Protein AF-A0A7Y4NAV4-F1 (afdb_monomer)

pLDDT: mean 77.55, std 18.53, range [25.64, 97.31]

Mean predicted aligned error: 11.21 Å

InterPro domains:
  IPR009291 Vacuolar protein sorting-associated protein 62 [PF06101] (106-187)

Secondary structure (DSSP, 8-state):
--S-EEEE-SSTT-SS-EEEEPP-GGG---GGGS-----HHHHHHT-------TT-----B-HHHHHTTEEEETTEEEESS--SSTT---SGGGG---TTTS----EEEEEEEEETTEEEEEEEEEEEEEEEEEPPEEEESSEEETTEEES-EEEE--EEEEEEEEEEEEETTEEEEEEEEETTEEEEEE------

Radius of gyration: 20.92 Å; Cα contacts (8 Å, |Δi|>4): 336; chains: 1; bounding box: 59×35×58 Å

Sequence (196 aa):
MPASTFVSRPSHGDTGGNRYWVLNKSATSNAELRGLPVDAQTVAAFAPRVWLHPDEAWFPSSTQFHLANVHEENGHLVTSQALGCDSCTDPQFLDGQRPNQTPVPVYAQVIPRTQGGLPTNVTDVLYWNFYPYNNGKRVCIGWYSPWGCVGGYSTFGNHVGDWEHLTVRFIDGRPALVYLSQHADGQGATNRPVTA

Nearest PDB structures (foldseek):
  4wwu-assembly1_C  TM=1.712E-01  e=4.479E+00  Saccharomyces cerevisiae S288C
  8qtz-assembly1_Y  TM=1.371E-01  e=2.874E+00  Rotavirus

Organism: NCBI:txid2316736

Foldseek 3Di:
DDAWWWFDDPDPPDPPGDIDHDPDLVPDPDPLSVADPCDPVNCVVPPDDDDDDPPQQWDFADPVLLVVQWDDDPNDTDGPDDQPDPQRNPPPCQSHDDCVVDPHDWDWDKAQDDDPNHTAQKIKIKTKTKIQKDWADWDQPQDADPVGHDRDIDGPDIDRMDIWIKIFMDGNRHGFKIWGDDPVRTDIIGTDGDDD

Solvent-accessible surface area (backbone atoms only — not comparable to full-atom values): 11807 Å² total; per-residue (Å²): 130,88,69,40,52,35,58,47,59,92,46,98,86,53,89,78,41,55,77,42,89,42,82,62,59,89,78,50,90,53,66,78,60,71,33,43,76,88,44,75,66,48,50,60,73,68,52,80,87,85,81,77,61,94,85,62,70,58,27,44,25,45,69,68,67,46,55,75,50,39,43,80,54,97,92,38,81,40,64,75,55,72,39,87,49,100,86,46,67,68,44,68,69,35,39,36,38,57,66,94,82,38,92,53,63,72,50,76,47,83,42,78,38,63,60,96,85,37,84,54,61,35,34,38,35,37,43,35,39,34,20,34,28,40,84,33,54,78,40,66,49,65,48,82,48,101,89,42,63,48,72,44,76,46,71,48,73,66,35,82,54,40,80,48,44,36,34,43,30,22,49,62,37,19,85,50,34,45,32,40,56,53,83,102,46,60,58,73,42,52,65,53,81,73,82,128

Structure (mmCIF, N/CA/C/O backbone):
data_AF-A0A7Y4NAV4-F1
#
_entry.id   AF-A0A7Y4NAV4-F1
#
loop_
_atom_site.group_PDB
_atom_site.id
_atom_site.type_symbol
_atom_site.label_atom_id
_atom_site.label_alt_id
_atom_site.label_comp_id
_atom_site.label_asym_id
_atom_site.label_entity_id
_atom_site.label_seq_id
_atom_site.pdbx_PDB_ins_code
_atom_site.Cartn_x
_atom_site.Cartn_y
_atom_site.Cartn_z
_atom_site.occupancy
_atom_site.B_iso_or_equiv
_atom_site.auth_seq_id
_atom_site.auth_comp_id
_atom_site.auth_asym_id
_atom_site.auth_atom_id
_atom_site.pdbx_PDB_model_num
ATOM 1 N N . MET A 1 1 ? -36.561 3.592 11.577 1.00 32.66 1 MET A N 1
ATOM 2 C CA . MET A 1 1 ? -35.808 3.059 10.414 1.00 32.66 1 MET A CA 1
ATOM 3 C C . MET A 1 1 ? -34.809 2.036 10.943 1.00 32.66 1 MET A C 1
ATOM 5 O O . MET A 1 1 ? -34.311 2.283 12.036 1.00 32.66 1 MET A O 1
ATOM 9 N N . PRO A 1 2 ? -34.550 0.894 10.278 1.00 32.75 2 PRO A N 1
ATOM 10 C CA . PRO A 1 2 ? -33.619 -0.088 10.823 1.00 32.75 2 PRO A CA 1
ATOM 11 C C . PRO A 1 2 ? -32.200 0.493 10.822 1.00 32.75 2 PRO A C 1
ATOM 13 O O . PRO A 1 2 ? -31.759 1.079 9.834 1.00 32.75 2 PRO A O 1
ATOM 16 N N . ALA A 1 3 ? -31.533 0.397 11.970 1.00 36.66 3 ALA A N 1
ATOM 17 C CA . ALA A 1 3 ? -30.177 0.877 12.178 1.00 36.66 3 ALA A CA 1
ATOM 18 C C . ALA A 1 3 ? -29.179 0.132 11.271 1.00 36.66 3 ALA A C 1
ATOM 20 O O . ALA A 1 3 ? -29.340 -1.061 11.029 1.00 36.66 3 ALA A O 1
ATOM 21 N N . SER A 1 4 ? -28.129 0.849 10.847 1.00 49.66 4 SER A N 1
ATOM 22 C CA . SER A 1 4 ? -26.919 0.331 10.182 1.00 49.66 4 SER A CA 1
ATOM 23 C C . SER A 1 4 ? -27.001 0.177 8.647 1.00 49.66 4 SE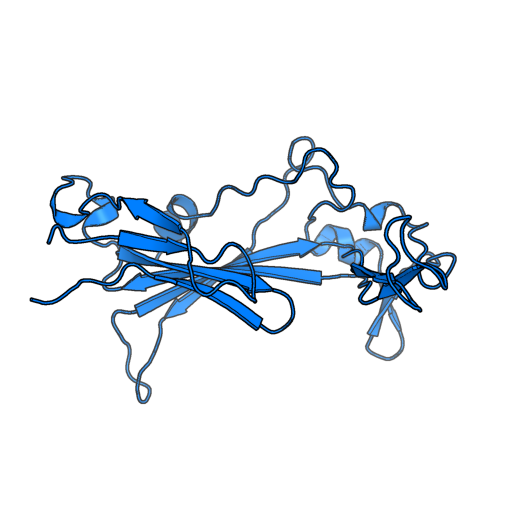R A C 1
ATOM 25 O O . SER A 1 4 ? -27.240 -0.895 8.096 1.00 49.66 4 SER A O 1
ATOM 27 N N . THR A 1 5 ? -26.708 1.272 7.936 1.00 41.97 5 THR A N 1
ATOM 28 C CA . THR A 1 5 ? -26.453 1.299 6.483 1.00 41.97 5 THR A CA 1
ATOM 29 C C . THR A 1 5 ? -25.072 1.904 6.225 1.00 41.97 5 THR A C 1
ATOM 31 O O . THR A 1 5 ? -24.767 2.971 6.759 1.00 41.97 5 THR A O 1
ATOM 34 N N . PHE A 1 6 ? -24.248 1.245 5.409 1.00 50.56 6 PHE A N 1
ATOM 35 C CA . PHE A 1 6 ? -23.006 1.813 4.873 1.00 50.56 6 PHE A CA 1
ATOM 36 C C . PHE A 1 6 ? -23.294 2.462 3.515 1.00 50.56 6 PHE A C 1
ATOM 38 O O . PHE A 1 6 ? -24.041 1.901 2.712 1.00 50.56 6 PHE A O 1
ATOM 45 N N . VAL A 1 7 ? -22.701 3.633 3.267 1.00 50.78 7 VAL A N 1
ATOM 46 C CA . VAL A 1 7 ? -22.750 4.331 1.976 1.00 50.78 7 VAL A CA 1
ATOM 47 C C . VAL A 1 7 ? -21.349 4.324 1.366 1.00 50.78 7 VAL A C 1
ATOM 49 O O . VAL A 1 7 ? -20.464 5.016 1.871 1.00 50.78 7 VAL A O 1
ATOM 52 N N . SER A 1 8 ? -21.141 3.554 0.293 1.00 48.25 8 SER A N 1
ATOM 53 C CA . SER A 1 8 ? -19.902 3.609 -0.498 1.00 48.25 8 SER A CA 1
ATOM 54 C C . SER A 1 8 ? -20.048 4.633 -1.607 1.00 48.25 8 SER A C 1
ATOM 56 O O . SER A 1 8 ? -21.046 4.586 -2.331 1.00 48.25 8 SER A O 1
ATOM 58 N N . ARG A 1 9 ? -19.041 5.475 -1.832 1.00 54.66 9 ARG A N 1
ATOM 59 C CA . ARG A 1 9 ? -18.981 6.281 -3.053 1.00 54.66 9 ARG A CA 1
ATOM 60 C C . ARG A 1 9 ? -18.200 5.515 -4.124 1.00 54.66 9 ARG A C 1
ATOM 62 O O . ARG A 1 9 ? -17.038 5.201 -3.886 1.00 54.66 9 ARG A O 1
ATOM 69 N N . PRO A 1 10 ? -18.811 5.190 -5.272 1.00 47.12 10 PRO A N 1
ATOM 70 C CA . PRO A 1 10 ? -18.130 4.490 -6.355 1.00 47.12 10 PRO A CA 1
ATOM 71 C C . PRO A 1 10 ? -17.087 5.368 -7.068 1.00 47.12 10 PRO A C 1
ATOM 73 O O . PRO A 1 10 ? -16.174 4.828 -7.681 1.00 47.12 10 PRO A O 1
ATOM 76 N N . SER A 1 11 ? -17.180 6.703 -6.987 1.00 51.50 11 SER A N 1
ATOM 77 C CA . SER A 1 11 ? -16.140 7.613 -7.488 1.00 51.50 11 SER A CA 1
ATOM 78 C C . SER A 1 11 ? -16.127 8.963 -6.758 1.00 51.50 11 SER A C 1
ATOM 80 O O . SER A 1 11 ? -17.078 9.316 -6.059 1.00 51.50 11 SER A O 1
ATOM 82 N N . HIS A 1 12 ? -15.050 9.733 -6.949 1.00 44.56 12 HIS A N 1
ATOM 83 C CA . HIS A 1 12 ? -14.822 11.046 -6.329 1.00 44.56 12 HIS A CA 1
ATOM 84 C C . HIS A 1 12 ? -15.901 12.101 -6.664 1.00 44.56 12 HIS A C 1
ATOM 86 O O . 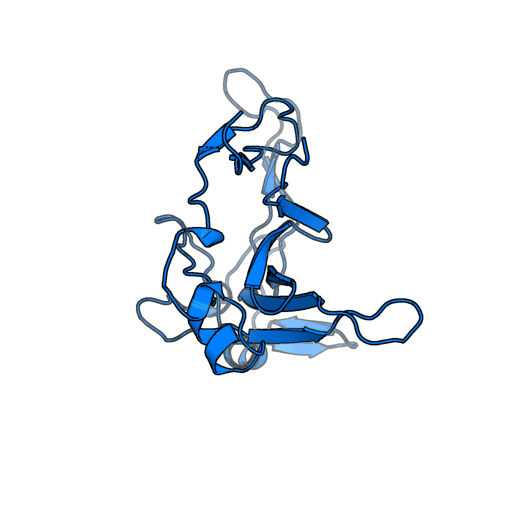HIS A 1 12 ? -16.111 13.020 -5.879 1.00 44.56 12 HIS A O 1
ATOM 92 N N . GLY A 1 13 ? -16.613 11.956 -7.790 1.00 45.72 13 GLY A N 1
ATOM 93 C CA . GLY A 1 13 ? -17.677 12.877 -8.216 1.00 45.72 13 GLY A CA 1
ATOM 94 C C . GLY A 1 13 ? -19.103 12.421 -7.890 1.00 45.72 13 GLY A C 1
ATOM 95 O O . GLY A 1 13 ? -20.045 13.165 -8.155 1.00 45.72 13 GLY A O 1
ATOM 96 N N . ASP A 1 14 ? -19.287 11.216 -7.341 1.00 52.22 14 ASP A N 1
ATOM 97 C CA . ASP A 1 14 ? -20.623 10.678 -7.083 1.00 52.22 14 ASP A CA 1
ATOM 98 C C . ASP A 1 14 ? -21.183 11.140 -5.725 1.00 52.22 14 ASP A C 1
ATOM 100 O O . ASP A 1 14 ? -20.630 10.861 -4.654 1.00 52.22 14 ASP A O 1
ATOM 104 N N . THR A 1 15 ? -22.323 11.832 -5.766 1.00 56.62 15 THR A N 1
ATOM 105 C CA . THR A 1 15 ? -23.085 12.263 -4.585 1.00 56.62 15 THR A CA 1
ATOM 106 C C . THR A 1 15 ? -24.145 11.243 -4.150 1.00 56.62 15 THR A C 1
ATOM 108 O O . THR A 1 15 ? -24.693 11.373 -3.053 1.00 56.62 15 THR A O 1
ATOM 111 N N . GLY A 1 16 ? -24.404 10.208 -4.957 1.00 52.22 16 GLY A N 1
ATOM 112 C CA . GLY A 1 16 ? -25.507 9.254 -4.824 1.00 52.22 16 GLY A CA 1
ATOM 113 C C . GLY A 1 16 ? -25.132 7.860 -4.312 1.00 52.22 16 GLY A C 1
ATOM 114 O O . GLY A 1 16 ? -25.880 6.923 -4.571 1.00 52.22 16 GLY A O 1
ATOM 115 N N . GLY A 1 17 ? -24.009 7.730 -3.593 1.00 57.06 17 GLY A N 1
ATOM 116 C CA . GLY A 1 17 ? -23.369 6.461 -3.215 1.00 57.06 17 GLY A CA 1
ATOM 117 C C . GLY A 1 17 ? -24.280 5.274 -2.845 1.00 57.06 17 GLY A C 1
ATOM 118 O O . GLY A 1 17 ? -25.343 5.415 -2.237 1.00 57.06 17 GLY A O 1
ATOM 119 N N . ASN A 1 18 ? -23.808 4.067 -3.163 1.00 54.00 18 ASN A N 1
ATOM 120 C CA . ASN A 1 18 ? -24.534 2.813 -2.965 1.00 54.00 18 ASN A CA 1
ATOM 121 C C . ASN A 1 18 ? -24.725 2.480 -1.481 1.00 54.00 18 ASN A C 1
ATOM 123 O O . ASN A 1 18 ? -23.787 2.562 -0.683 1.00 54.00 18 ASN A O 1
ATOM 127 N N . ARG A 1 19 ? -25.948 2.068 -1.127 1.00 53.44 19 ARG A N 1
ATOM 128 C CA . ARG A 1 19 ? -26.333 1.659 0.229 1.00 53.44 19 ARG A CA 1
ATOM 129 C C . ARG A 1 19 ? -26.238 0.150 0.378 1.00 53.44 19 ARG A C 1
ATOM 131 O O . ARG A 1 19 ? -26.879 -0.583 -0.369 1.00 53.44 19 ARG A O 1
ATOM 138 N N . TYR A 1 20 ? -25.516 -0.297 1.395 1.00 52.53 20 TYR A N 1
ATOM 139 C CA . TYR A 1 20 ? -25.424 -1.710 1.753 1.00 52.53 20 TYR A CA 1
ATOM 140 C C . TYR A 1 20 ? -25.999 -1.940 3.147 1.00 52.53 20 TYR A C 1
ATOM 142 O O . TYR A 1 20 ? -25.794 -1.138 4.065 1.00 52.53 20 TYR A O 1
ATOM 150 N N . TRP A 1 21 ? -26.722 -3.049 3.295 1.00 48.94 21 TRP A N 1
ATOM 151 C CA . TRP A 1 21 ? -27.263 -3.503 4.572 1.00 48.94 21 TRP A CA 1
ATOM 152 C C . TRP A 1 21 ? -26.123 -3.979 5.466 1.00 48.94 21 TRP A C 1
ATOM 154 O O . TRP A 1 21 ? -25.336 -4.838 5.071 1.00 48.94 21 TRP A O 1
ATOM 164 N N . VAL A 1 22 ? -26.029 -3.421 6.670 1.00 52.28 22 VAL A N 1
ATOM 165 C CA . VAL A 1 22 ? -25.006 -3.810 7.639 1.00 52.28 22 VAL A CA 1
ATOM 166 C C . VAL A 1 22 ? -25.661 -4.680 8.702 1.00 52.28 22 VAL A C 1
ATOM 168 O O . VAL A 1 22 ? -26.692 -4.322 9.266 1.00 52.28 22 VAL A O 1
ATOM 171 N N . LEU A 1 23 ? -25.053 -5.831 8.988 1.00 55.34 23 LEU A N 1
ATOM 172 C CA . LEU A 1 23 ? -25.489 -6.689 10.085 1.00 55.34 23 LEU A CA 1
ATOM 173 C C . LEU A 1 23 ? -25.348 -5.941 11.413 1.00 55.34 23 LEU A C 1
ATOM 175 O O . LEU A 1 23 ? -24.293 -5.373 11.713 1.00 55.34 23 LEU A O 1
ATOM 179 N N . ASN A 1 24 ? -26.404 -5.968 12.226 1.00 56.28 24 ASN A N 1
ATOM 180 C CA . ASN A 1 24 ? -26.354 -5.410 13.566 1.00 56.28 24 ASN A CA 1
ATOM 181 C C . ASN A 1 24 ? -25.367 -6.219 14.428 1.00 56.28 24 ASN A C 1
ATOM 183 O O . ASN A 1 24 ? -25.672 -7.321 14.882 1.00 56.28 24 ASN A O 1
ATOM 187 N N . LYS A 1 25 ? -24.187 -5.644 14.678 1.00 52.56 25 LYS A N 1
ATOM 188 C CA . LYS A 1 25 ? -23.103 -6.272 15.449 1.00 52.56 25 LYS A CA 1
ATOM 189 C C . LYS A 1 25 ? -23.475 -6.532 16.914 1.00 52.56 25 LYS A C 1
ATOM 191 O O . LYS A 1 25 ? -22.861 -7.383 17.543 1.00 52.56 25 LYS A O 1
ATOM 196 N N . SER A 1 26 ? -24.482 -5.846 17.468 1.00 53.53 26 SER A N 1
ATOM 197 C CA . SER A 1 26 ? -24.971 -6.139 18.825 1.00 53.53 26 SER A CA 1
ATOM 198 C C . SER A 1 26 ? -25.866 -7.381 18.895 1.00 53.53 26 SER A C 1
ATOM 200 O O . SER A 1 26 ? -26.099 -7.892 19.986 1.00 53.53 26 SER A O 1
ATOM 202 N N . ALA A 1 27 ? -26.332 -7.894 17.750 1.00 52.56 27 ALA A N 1
ATOM 203 C CA . ALA A 1 27 ? -27.141 -9.110 17.659 1.00 52.56 27 ALA A CA 1
ATOM 204 C C . ALA A 1 27 ? -26.303 -10.385 17.444 1.00 52.56 27 ALA A C 1
ATOM 206 O O . ALA A 1 27 ? -26.846 -11.488 17.436 1.00 52.56 27 ALA A O 1
ATOM 207 N N . THR A 1 28 ? -24.984 -10.265 17.269 1.00 55.47 28 THR A N 1
ATOM 208 C CA . THR A 1 28 ? -24.093 -11.413 17.072 1.00 55.47 28 THR A CA 1
ATOM 209 C C . THR A 1 28 ? -23.442 -11.819 18.391 1.00 55.47 28 THR A C 1
ATOM 211 O O . THR A 1 28 ? -22.804 -11.003 19.051 1.00 55.47 28 THR A O 1
ATOM 214 N N . SER A 1 29 ? -23.543 -13.096 18.764 1.00 57.44 29 SER A N 1
ATOM 215 C CA . SER A 1 29 ? -22.916 -13.648 19.974 1.00 57.44 29 SER A CA 1
ATOM 216 C C . SER A 1 29 ? -21.387 -13.768 19.886 1.00 57.44 29 SER A C 1
ATOM 218 O O . SER A 1 29 ? -20.766 -14.083 20.904 1.00 57.44 29 SER A O 1
ATOM 220 N N . ASN A 1 30 ? -20.785 -13.488 18.723 1.00 62.22 30 ASN A N 1
ATOM 221 C CA . ASN A 1 30 ? -19.349 -13.610 18.473 1.00 62.22 30 ASN A CA 1
ATOM 222 C C . ASN A 1 30 ? -18.534 -12.668 19.387 1.00 62.22 30 ASN A C 1
ATOM 224 O O . ASN A 1 30 ? -18.756 -11.456 19.412 1.00 62.22 30 ASN A O 1
ATOM 228 N N . ALA A 1 31 ? -17.587 -13.241 20.136 1.00 60.88 31 ALA A N 1
ATOM 229 C CA . ALA A 1 31 ? -16.692 -12.524 21.041 1.00 60.88 31 ALA A CA 1
ATOM 230 C C . ALA A 1 31 ? -15.831 -11.464 20.324 1.00 60.88 31 ALA A C 1
ATOM 232 O O . ALA A 1 31 ? -15.609 -10.394 20.884 1.00 60.88 31 ALA A O 1
ATOM 233 N N . GLU A 1 32 ? -15.452 -11.693 19.063 1.00 54.62 32 GLU A N 1
ATOM 234 C CA . GLU A 1 32 ? -14.668 -10.768 18.225 1.00 54.62 32 GLU A CA 1
ATOM 235 C C . GLU A 1 32 ? -15.401 -9.442 17.952 1.00 54.62 32 GLU A C 1
ATOM 237 O O . GLU A 1 32 ? -14.782 -8.419 17.668 1.00 54.62 32 GLU A O 1
ATOM 242 N N . LEU A 1 33 ? -16.735 -9.431 18.069 1.00 58.38 33 LEU A N 1
ATOM 243 C CA . LEU A 1 33 ? -17.577 -8.247 17.869 1.00 58.38 33 LEU A CA 1
ATOM 244 C C . LEU A 1 33 ? -17.965 -7.554 19.186 1.00 58.38 33 LEU A C 1
ATOM 246 O O . LEU A 1 33 ? -18.551 -6.468 19.156 1.00 58.38 33 LEU A O 1
ATOM 250 N N . ARG A 1 34 ? -17.605 -8.135 20.343 1.00 60.44 34 ARG A N 1
ATOM 251 C CA . ARG A 1 34 ? -17.824 -7.540 21.677 1.00 60.44 34 ARG A CA 1
ATOM 252 C C . ARG A 1 34 ? -16.735 -6.544 22.077 1.00 60.44 34 ARG A C 1
ATOM 254 O O . ARG A 1 34 ? -16.966 -5.773 23.009 1.00 60.44 34 ARG A O 1
ATOM 261 N N . GLY A 1 35 ? -15.652 -6.473 21.309 1.00 62.28 35 GLY A N 1
ATOM 262 C CA . GLY A 1 35 ? -14.505 -5.601 21.543 1.00 62.28 35 GLY A CA 1
ATOM 263 C C . GLY A 1 35 ? -13.358 -6.380 22.171 1.00 62.28 35 GLY A C 1
ATOM 264 O O . GLY A 1 35 ? -13.546 -7.015 23.206 1.00 62.28 35 GLY A O 1
ATOM 265 N N . LEU A 1 36 ? -12.195 -6.351 21.524 1.00 66.06 36 LEU A N 1
ATOM 266 C CA . LEU A 1 36 ? -10.960 -6.986 21.985 1.00 66.06 36 LEU A CA 1
ATOM 267 C C . LEU A 1 36 ? -9.855 -5.927 22.116 1.00 66.06 36 LEU A C 1
ATOM 269 O O . LEU A 1 36 ? -9.911 -4.905 21.425 1.00 66.06 36 LEU A O 1
ATOM 273 N N . PRO A 1 37 ? -8.837 -6.136 22.971 1.00 79.50 37 PRO A N 1
ATOM 274 C CA . PRO A 1 37 ? -7.600 -5.371 22.873 1.00 79.50 37 PRO A CA 1
ATOM 275 C C . PRO A 1 37 ? -7.068 -5.432 21.437 1.00 79.50 37 PRO A C 1
ATOM 277 O O . PRO A 1 37 ? -7.030 -6.503 20.840 1.00 79.50 37 PRO A O 1
ATOM 280 N N . VAL A 1 38 ? -6.662 -4.296 20.870 1.00 82.00 38 VAL A N 1
ATOM 281 C CA . VAL A 1 38 ? -6.084 -4.263 19.518 1.00 82.00 38 VAL A CA 1
ATOM 282 C C . VAL A 1 38 ? -4.619 -4.693 19.601 1.00 82.00 38 VAL A C 1
ATOM 284 O O . VAL A 1 38 ? -3.702 -3.876 19.627 1.00 82.00 38 VAL A O 1
ATOM 287 N N . ASP A 1 39 ? -4.428 -6.000 19.724 1.00 84.19 39 ASP A N 1
ATOM 288 C CA . ASP A 1 39 ? -3.146 -6.692 19.798 1.00 84.19 39 ASP A CA 1
ATOM 289 C C . ASP A 1 39 ? -2.797 -7.383 18.468 1.00 84.19 39 ASP A C 1
ATOM 291 O O . ASP A 1 39 ? -3.537 -7.301 17.486 1.00 84.19 39 ASP A O 1
ATOM 295 N N . ALA A 1 40 ? -1.657 -8.077 18.413 1.00 83.44 40 ALA A N 1
ATOM 296 C CA . ALA A 1 40 ? -1.197 -8.743 17.194 1.00 83.44 40 ALA A CA 1
ATOM 297 C C . ALA A 1 40 ? -2.200 -9.781 16.653 1.00 83.44 40 ALA A C 1
ATOM 299 O O . ALA A 1 40 ? -2.325 -9.936 15.438 1.00 83.44 40 ALA A O 1
ATOM 300 N N . GLN A 1 41 ? -2.938 -10.467 17.533 1.00 84.75 41 GLN A N 1
ATOM 301 C CA . GLN A 1 41 ? -3.942 -11.445 17.122 1.00 84.75 41 GLN A CA 1
ATOM 302 C C . GLN A 1 41 ? -5.148 -10.755 16.480 1.00 84.75 41 GLN A C 1
ATOM 304 O O . GLN A 1 41 ? -5.600 -11.173 15.415 1.00 84.75 41 GLN A O 1
ATOM 309 N N . THR A 1 42 ? -5.629 -9.668 17.083 1.00 84.19 42 THR A N 1
ATOM 310 C CA . THR A 1 42 ? -6.721 -8.854 16.537 1.00 84.19 42 THR A CA 1
ATOM 311 C C . THR A 1 42 ? -6.319 -8.209 15.210 1.00 84.19 42 THR A C 1
ATOM 313 O O . THR A 1 42 ? -7.081 -8.248 14.247 1.00 84.19 42 THR A O 1
ATOM 316 N N . VAL A 1 43 ? -5.096 -7.681 15.116 1.00 87.12 43 VAL A N 1
ATOM 317 C CA . VAL A 1 43 ? -4.529 -7.141 13.870 1.00 87.12 43 VAL A CA 1
ATOM 318 C C . VAL A 1 43 ? -4.491 -8.208 12.772 1.00 87.12 43 VAL A C 1
ATOM 320 O O . VAL A 1 43 ? -4.922 -7.955 11.655 1.00 87.12 43 VAL A O 1
ATOM 323 N N . ALA A 1 44 ? -4.045 -9.429 13.068 1.00 85.69 44 ALA A N 1
ATOM 324 C CA . ALA A 1 44 ? -4.042 -10.504 12.075 1.00 85.69 44 ALA A CA 1
ATOM 325 C C . ALA A 1 44 ? -5.465 -10.936 11.668 1.00 85.69 44 ALA A C 1
ATOM 327 O O . ALA A 1 44 ? -5.726 -11.166 10.489 1.00 85.69 44 ALA A O 1
ATOM 328 N N . ALA A 1 45 ? -6.399 -11.016 12.622 1.00 85.69 45 ALA A N 1
ATOM 329 C CA . ALA A 1 45 ? -7.782 -11.431 12.371 1.00 85.69 45 ALA A CA 1
ATOM 330 C C . ALA A 1 45 ? -8.565 -10.428 11.508 1.00 85.69 45 ALA A C 1
ATOM 332 O O . ALA A 1 45 ? -9.404 -10.823 10.698 1.00 85.69 45 ALA A O 1
ATOM 333 N N . PHE A 1 46 ? -8.276 -9.134 11.665 1.00 84.81 46 PHE A N 1
ATOM 334 C CA . PHE A 1 46 ? -8.887 -8.054 10.889 1.00 84.81 46 PHE A CA 1
ATOM 335 C C . PHE A 1 46 ? -8.005 -7.557 9.740 1.00 84.81 46 PHE A C 1
ATOM 337 O O . PHE A 1 46 ? -8.323 -6.530 9.132 1.00 84.81 46 PHE A O 1
ATOM 344 N N . ALA A 1 47 ? -6.930 -8.283 9.418 1.00 85.62 47 ALA A N 1
ATOM 345 C CA . ALA A 1 47 ? -6.128 -7.992 8.248 1.00 85.62 47 ALA A CA 1
ATOM 346 C C . ALA A 1 47 ? -6.989 -8.148 6.977 1.00 85.62 47 ALA A C 1
ATOM 348 O O . ALA A 1 47 ? -7.737 -9.122 6.826 1.00 85.62 47 ALA A O 1
ATOM 349 N N . PRO A 1 48 ? -6.916 -7.185 6.050 1.00 81.44 48 PRO A N 1
ATOM 350 C CA . PRO A 1 48 ? -7.699 -7.198 4.825 1.00 81.44 48 PRO A CA 1
ATOM 351 C C . PRO A 1 48 ? -7.270 -8.356 3.919 1.00 81.44 48 PRO A C 1
ATOM 353 O O . PRO A 1 48 ? -6.087 -8.660 3.777 1.00 81.44 48 PRO A O 1
ATOM 356 N N . ARG A 1 49 ? -8.236 -8.952 3.217 1.00 82.56 49 ARG A N 1
ATOM 357 C CA . ARG A 1 49 ? -7.935 -9.783 2.045 1.00 82.56 49 ARG A CA 1
ATOM 358 C C . ARG A 1 49 ? -7.853 -8.881 0.822 1.00 82.56 49 ARG A C 1
ATOM 360 O O . ARG A 1 49 ? -8.867 -8.315 0.418 1.00 82.56 49 ARG A O 1
ATOM 367 N N . VAL A 1 50 ? -6.662 -8.758 0.249 1.00 81.50 50 VAL A N 1
ATOM 368 C CA . VAL A 1 50 ? -6.422 -7.957 -0.955 1.00 81.50 50 VAL A CA 1
ATOM 369 C C . VAL A 1 50 ? -6.514 -8.858 -2.181 1.00 81.50 50 VAL A C 1
ATOM 371 O O . VAL A 1 50 ? -5.829 -9.875 -2.265 1.00 81.50 50 VAL A O 1
ATOM 374 N N . TRP A 1 51 ? -7.375 -8.481 -3.122 1.00 82.88 51 TRP A N 1
ATOM 375 C CA . TRP A 1 51 ? -7.502 -9.129 -4.422 1.00 82.88 51 TRP A CA 1
ATOM 376 C C . TRP A 1 51 ? -7.007 -8.155 -5.477 1.00 82.88 51 TRP A C 1
ATOM 378 O O . TRP A 1 51 ? -7.526 -7.044 -5.579 1.00 82.88 51 TRP A O 1
ATOM 388 N N . LEU A 1 52 ? -6.000 -8.572 -6.234 1.00 82.31 52 LEU A N 1
ATOM 389 C CA . LEU A 1 52 ? -5.489 -7.794 -7.353 1.00 82.31 52 LEU A CA 1
ATOM 390 C C . LEU A 1 52 ? -6.326 -8.087 -8.596 1.00 82.31 52 LEU A C 1
ATOM 392 O O . LEU A 1 52 ? -6.884 -9.180 -8.741 1.00 82.31 52 LEU A O 1
ATOM 396 N N . HIS A 1 53 ? -6.427 -7.097 -9.478 1.00 81.12 53 HIS A N 1
ATOM 397 C CA . HIS A 1 53 ? -7.113 -7.274 -10.749 1.00 81.12 53 HIS A CA 1
ATOM 398 C C . HIS A 1 53 ? -6.430 -8.400 -11.555 1.00 81.12 53 HIS A C 1
ATOM 400 O O . HIS A 1 53 ? -5.206 -8.515 -11.496 1.00 81.12 53 HIS A O 1
ATOM 406 N N . PRO A 1 54 ? -7.165 -9.239 -12.311 1.00 81.56 54 PRO A N 1
ATOM 407 C CA . PRO A 1 54 ? -6.554 -10.306 -13.115 1.00 81.56 54 PRO A CA 1
ATOM 408 C C . PRO A 1 54 ? -5.496 -9.806 -14.107 1.00 81.56 54 PRO A C 1
ATOM 410 O O . PRO A 1 54 ? -4.523 -10.509 -14.368 1.00 81.56 54 PRO A O 1
ATOM 413 N N . ASP A 1 55 ? -5.681 -8.580 -14.600 1.00 83.06 55 ASP A N 1
ATOM 414 C CA . ASP A 1 55 ? -4.761 -7.901 -15.519 1.00 83.06 55 ASP A CA 1
ATOM 415 C C . ASP A 1 55 ? -3.736 -7.002 -14.798 1.00 83.06 55 ASP A C 1
ATOM 417 O O . ASP A 1 55 ? -3.092 -6.177 -15.441 1.00 83.06 55 ASP A O 1
ATOM 421 N N . GLU A 1 56 ? -3.606 -7.111 -13.469 1.00 85.44 56 GLU A N 1
ATOM 422 C CA . GLU A 1 56 ? -2.567 -6.392 -12.726 1.00 85.44 56 GLU A CA 1
ATOM 423 C C . GLU A 1 56 ? -1.181 -6.846 -13.197 1.00 85.44 56 GLU A C 1
ATOM 425 O O . GLU A 1 56 ? -0.884 -8.044 -13.260 1.00 85.44 56 GLU A O 1
ATOM 430 N N . ALA A 1 57 ? -0.344 -5.868 -13.528 1.00 88.19 57 ALA A N 1
ATOM 431 C CA . ALA A 1 57 ? 1.025 -6.087 -13.974 1.00 88.19 57 ALA A CA 1
ATOM 432 C C . ALA A 1 57 ? 2.039 -5.772 -12.865 1.00 88.19 57 ALA A C 1
ATOM 434 O O . ALA A 1 57 ? 3.128 -6.338 -12.874 1.00 88.19 57 ALA A O 1
ATOM 435 N N . TRP A 1 58 ? 1.663 -4.921 -11.905 1.00 90.94 58 TRP A N 1
ATOM 436 C CA . TRP A 1 58 ? 2.529 -4.385 -10.861 1.00 90.94 58 TRP A CA 1
ATOM 437 C C . TRP A 1 58 ? 2.106 -4.938 -9.503 1.00 90.94 58 TRP A C 1
ATOM 439 O O . TRP A 1 58 ? 1.137 -4.503 -8.879 1.00 90.94 58 TRP A O 1
ATOM 449 N N . PHE A 1 59 ? 2.823 -5.961 -9.054 1.00 93.75 59 PHE A N 1
ATOM 450 C CA . PHE A 1 59 ? 2.519 -6.675 -7.822 1.00 93.75 59 PHE A CA 1
ATOM 451 C C . PHE A 1 59 ? 3.221 -6.035 -6.614 1.00 93.75 59 PHE A C 1
ATOM 453 O O . PHE A 1 59 ? 4.253 -5.376 -6.760 1.00 93.75 59 PHE A O 1
ATOM 460 N N . PRO A 1 60 ? 2.715 -6.249 -5.388 1.00 94.50 60 PRO A N 1
ATOM 461 C CA . PRO A 1 60 ? 3.432 -5.829 -4.194 1.00 94.50 60 PRO A CA 1
ATOM 462 C C . PRO A 1 60 ? 4.696 -6.678 -3.976 1.00 94.50 60 PRO A C 1
ATOM 464 O O . PRO A 1 60 ? 4.852 -7.769 -4.531 1.00 94.50 60 PRO A O 1
ATOM 467 N N . SER A 1 61 ? 5.599 -6.206 -3.121 1.00 95.75 61 SER A N 1
ATOM 468 C CA . SER A 1 61 ? 6.764 -6.963 -2.653 1.00 95.75 61 SER A CA 1
ATOM 469 C C . SER A 1 61 ? 7.108 -6.622 -1.204 1.00 95.75 61 SER A C 1
ATOM 471 O O . SER A 1 61 ? 6.522 -5.733 -0.588 1.00 95.75 61 SER A O 1
ATOM 473 N N . SER A 1 62 ? 8.114 -7.302 -0.650 1.00 95.31 62 SER A N 1
ATOM 474 C CA . SER A 1 62 ? 8.776 -6.798 0.557 1.00 95.31 62 SER A CA 1
ATOM 475 C C . SER A 1 62 ? 9.663 -5.590 0.237 1.00 95.31 62 SER A C 1
ATOM 477 O O . SER A 1 62 ? 10.168 -5.453 -0.882 1.00 95.31 62 SER A O 1
ATOM 479 N N . THR A 1 63 ? 9.911 -4.741 1.233 1.00 94.62 63 THR A N 1
ATOM 480 C CA . THR A 1 63 ? 10.907 -3.666 1.122 1.00 94.62 63 THR A CA 1
ATOM 481 C C . THR A 1 63 ? 12.312 -4.224 0.944 1.00 94.62 63 THR A C 1
ATOM 483 O O . THR A 1 63 ? 13.101 -3.657 0.203 1.00 94.62 63 THR A O 1
ATOM 486 N N . GLN A 1 64 ? 12.626 -5.363 1.563 1.00 95.31 64 GLN A N 1
ATOM 487 C CA . GLN A 1 64 ? 13.924 -6.024 1.432 1.00 95.31 64 GLN A CA 1
ATOM 488 C C . GLN A 1 64 ? 14.201 -6.453 -0.013 1.00 95.31 64 GLN A C 1
ATOM 490 O O . GLN A 1 64 ? 15.311 -6.266 -0.503 1.00 95.31 64 GLN A O 1
ATOM 495 N N . PHE A 1 65 ? 13.189 -6.986 -0.705 1.00 96.12 65 PHE A N 1
ATOM 496 C CA . PHE A 1 65 ? 13.285 -7.329 -2.125 1.00 96.12 65 PHE A CA 1
ATOM 497 C C . PHE A 1 65 ? 13.602 -6.097 -2.983 1.00 96.12 65 PHE A C 1
ATOM 499 O O . PHE A 1 65 ? 14.489 -6.143 -3.832 1.00 96.12 65 PHE A O 1
ATOM 506 N N . HIS A 1 66 ? 12.923 -4.978 -2.731 1.00 95.38 66 HIS A N 1
ATOM 507 C CA . HIS A 1 66 ? 13.155 -3.734 -3.460 1.00 95.38 66 HIS A CA 1
ATOM 508 C C . HIS A 1 66 ? 14.528 -3.121 -3.159 1.00 95.38 66 HIS A C 1
ATOM 510 O O . HIS A 1 66 ? 15.263 -2.776 -4.079 1.00 95.38 66 HIS A O 1
ATOM 516 N N . LEU A 1 67 ? 14.906 -3.051 -1.879 1.00 95.94 67 LEU A N 1
ATOM 517 C CA . LEU A 1 67 ? 16.168 -2.461 -1.425 1.00 95.94 67 LEU A CA 1
ATOM 518 C C . LEU A 1 67 ? 17.405 -3.195 -1.954 1.00 95.94 67 LEU A C 1
ATOM 520 O O . LEU A 1 67 ? 18.461 -2.589 -2.067 1.00 95.94 67 LEU A O 1
ATOM 524 N N . ALA A 1 68 ? 17.282 -4.469 -2.334 1.00 97.31 68 ALA A N 1
ATOM 525 C CA . ALA A 1 68 ? 18.358 -5.203 -2.998 1.00 97.31 68 ALA A CA 1
ATOM 526 C C . ALA A 1 68 ? 18.656 -4.714 -4.435 1.00 97.31 68 ALA A C 1
ATOM 528 O O . ALA A 1 68 ? 19.693 -5.070 -4.990 1.00 97.31 68 ALA A O 1
ATOM 529 N N . ASN A 1 69 ? 17.762 -3.924 -5.041 1.00 97.06 69 ASN A N 1
ATOM 530 C CA . ASN A 1 69 ? 17.838 -3.474 -6.437 1.00 97.06 69 ASN A CA 1
ATOM 531 C C . ASN A 1 69 ? 18.014 -1.954 -6.587 1.00 97.06 69 ASN A C 1
ATOM 533 O O . ASN A 1 69 ? 18.038 -1.438 -7.708 1.00 97.06 69 ASN A O 1
ATOM 537 N N . VAL A 1 70 ? 18.144 -1.240 -5.470 1.00 95.25 70 VAL A N 1
ATOM 538 C CA . VAL A 1 70 ? 18.410 0.199 -5.432 1.00 95.25 70 VAL A CA 1
ATOM 539 C C . VAL A 1 70 ? 19.664 0.478 -4.613 1.00 95.25 70 VAL A C 1
ATOM 541 O O . VAL A 1 70 ? 20.093 -0.339 -3.799 1.00 95.25 70 VAL A O 1
ATOM 544 N N . HIS A 1 71 ? 20.250 1.646 -4.817 1.00 94.69 71 HIS A N 1
ATOM 545 C CA . HIS A 1 71 ? 21.339 2.164 -4.003 1.00 94.69 71 HIS A CA 1
ATOM 546 C C . HIS A 1 71 ? 21.112 3.647 -3.723 1.00 94.69 71 HIS A C 1
ATOM 548 O O . HIS A 1 71 ? 20.326 4.307 -4.400 1.00 94.69 71 HIS A O 1
ATOM 554 N N . GLU A 1 72 ? 21.766 4.161 -2.688 1.00 95.12 72 GLU A N 1
ATOM 555 C CA . GLU A 1 72 ? 21.707 5.583 -2.379 1.00 95.12 72 GLU A CA 1
ATOM 556 C C . GLU A 1 72 ? 22.629 6.366 -3.320 1.00 95.12 72 GLU A C 1
ATOM 558 O O . GLU A 1 72 ? 23.815 6.060 -3.445 1.00 95.12 72 GLU A O 1
ATOM 563 N N . GLU A 1 73 ? 22.089 7.409 -3.936 1.00 93.88 73 GLU A N 1
ATOM 564 C CA . GLU A 1 73 ? 22.825 8.403 -4.702 1.00 93.88 73 GLU A CA 1
ATOM 565 C C . GLU A 1 73 ? 22.281 9.792 -4.342 1.00 93.88 73 GLU A C 1
ATOM 567 O O . GLU A 1 73 ? 21.089 10.070 -4.476 1.00 93.88 73 GLU A O 1
ATOM 572 N N . ASN A 1 74 ? 23.153 10.679 -3.851 1.00 93.88 74 ASN A N 1
ATOM 573 C CA . ASN A 1 74 ? 22.803 12.054 -3.464 1.00 93.88 74 ASN A CA 1
ATOM 574 C C . ASN A 1 74 ?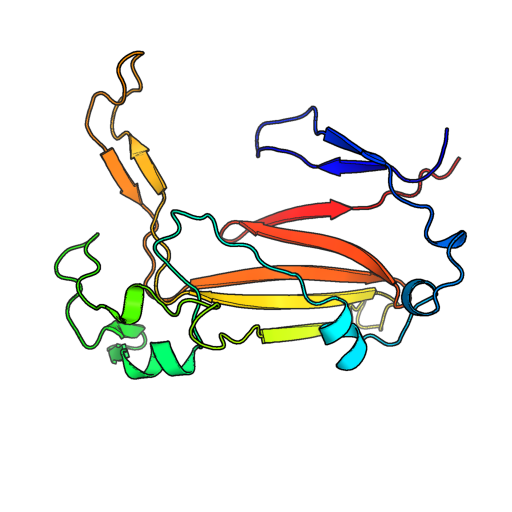 21.611 12.160 -2.483 1.00 93.88 74 ASN A C 1
ATOM 576 O O . ASN A 1 74 ? 20.809 13.088 -2.575 1.00 93.88 74 ASN A O 1
ATOM 580 N N . GLY A 1 75 ? 21.495 11.219 -1.538 1.00 89.62 75 GLY A N 1
ATOM 581 C CA . GLY A 1 75 ? 20.419 11.185 -0.541 1.00 89.62 75 GLY A CA 1
ATOM 582 C C . GLY A 1 75 ? 19.087 10.628 -1.052 1.00 89.62 75 GLY A C 1
ATOM 583 O O . GLY A 1 75 ? 18.104 10.642 -0.312 1.00 89.62 75 GLY A O 1
ATOM 584 N N . HIS A 1 76 ? 19.034 10.134 -2.291 1.00 85.69 76 HIS A N 1
ATOM 585 C CA . HIS A 1 76 ? 17.865 9.479 -2.874 1.00 85.69 76 HIS A CA 1
ATOM 586 C C . HIS A 1 76 ? 18.174 8.016 -3.202 1.00 85.69 76 HIS A C 1
ATOM 588 O O . HIS A 1 76 ? 19.318 7.659 -3.464 1.00 85.69 76 HIS A O 1
ATOM 594 N N . LEU A 1 77 ? 17.148 7.163 -3.210 1.00 88.69 77 LEU A N 1
ATOM 595 C CA . LEU A 1 77 ? 17.282 5.796 -3.712 1.00 88.69 77 LEU A CA 1
ATOM 596 C C . LEU A 1 77 ? 17.127 5.795 -5.235 1.00 88.69 77 LEU A C 1
ATOM 598 O O . LEU A 1 77 ? 16.134 6.298 -5.759 1.00 88.69 77 LEU A O 1
ATOM 602 N N . VAL A 1 78 ? 18.100 5.211 -5.927 1.00 90.94 78 VAL A N 1
ATOM 603 C CA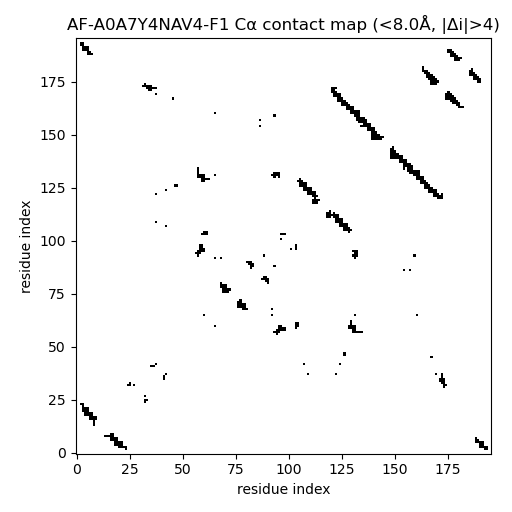 . VAL A 1 78 ? 18.148 5.097 -7.388 1.00 90.94 78 VAL A CA 1
ATOM 604 C C . VAL A 1 78 ? 18.262 3.627 -7.774 1.00 90.94 78 VAL A C 1
ATOM 606 O O . VAL A 1 78 ? 18.901 2.834 -7.080 1.00 90.94 78 VAL A O 1
ATOM 609 N N . THR A 1 79 ? 17.618 3.233 -8.872 1.00 93.19 79 THR A N 1
ATOM 610 C CA . THR A 1 79 ? 17.685 1.858 -9.374 1.00 93.19 79 THR A CA 1
ATOM 611 C C . THR A 1 79 ? 19.101 1.504 -9.816 1.00 93.19 79 THR A C 1
ATOM 613 O O . THR A 1 79 ? 19.758 2.256 -10.530 1.00 93.19 79 THR A O 1
ATOM 616 N N . SER A 1 80 ? 19.575 0.321 -9.429 1.00 94.12 80 SER A N 1
ATOM 617 C CA . SER A 1 80 ? 20.905 -0.162 -9.826 1.00 94.12 80 SER A CA 1
ATOM 618 C C . SER A 1 80 ? 20.992 -0.495 -11.321 1.00 94.12 80 SER A C 1
ATOM 620 O O . SER A 1 80 ? 22.074 -0.473 -11.901 1.00 94.12 80 SER A O 1
ATOM 622 N N . GLN A 1 81 ? 19.853 -0.785 -11.954 1.00 93.62 81 GLN A N 1
ATOM 623 C CA . GLN A 1 81 ? 19.709 -0.908 -13.403 1.00 93.62 81 GLN A CA 1
ATOM 624 C C . GLN A 1 81 ? 18.963 0.317 -13.947 1.00 93.62 81 GLN A C 1
ATOM 626 O O . GLN A 1 81 ? 18.001 0.781 -13.334 1.00 93.62 81 GLN A O 1
ATOM 631 N N . ALA A 1 82 ? 19.381 0.825 -15.108 1.00 90.62 82 ALA A N 1
ATOM 632 C CA . ALA A 1 82 ? 18.695 1.926 -15.777 1.00 90.62 82 ALA A CA 1
ATOM 633 C C . ALA A 1 82 ? 17.253 1.542 -16.154 1.00 90.62 82 ALA A C 1
ATOM 635 O O . ALA A 1 82 ? 17.005 0.424 -16.603 1.00 90.62 82 ALA A O 1
ATOM 636 N N . LEU A 1 83 ? 16.322 2.491 -16.013 1.00 86.94 83 LEU A N 1
ATOM 637 C CA . LEU A 1 83 ? 14.910 2.293 -16.360 1.00 86.94 83 LEU A CA 1
ATOM 638 C C . LEU A 1 83 ? 14.666 2.161 -17.870 1.00 86.94 83 LEU A C 1
ATOM 640 O O . LEU A 1 83 ? 13.642 1.615 -18.255 1.00 86.94 83 LEU A O 1
ATOM 644 N N . GLY A 1 84 ? 15.578 2.676 -18.703 1.00 85.56 84 GLY A N 1
ATOM 645 C CA . GLY A 1 84 ? 15.486 2.690 -20.170 1.00 85.56 84 GLY A CA 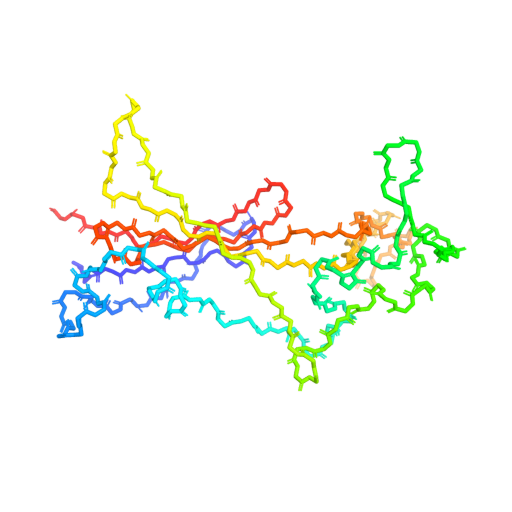1
ATOM 646 C C . GLY A 1 84 ? 14.913 3.991 -20.748 1.00 85.56 84 GLY A C 1
ATOM 647 O O . GLY A 1 84 ? 15.432 4.513 -21.733 1.00 85.56 84 GLY A O 1
ATOM 648 N N . CYS A 1 85 ? 13.883 4.555 -20.112 1.00 79.19 85 CYS A N 1
ATOM 649 C CA . CYS A 1 85 ? 13.245 5.839 -20.432 1.00 79.19 85 CYS A CA 1
ATOM 650 C C . CYS A 1 85 ? 12.335 6.304 -19.271 1.00 79.19 85 CYS A C 1
ATOM 652 O O . CYS A 1 85 ? 12.099 5.538 -18.339 1.00 79.19 85 CYS A O 1
ATOM 654 N N . ASP A 1 86 ? 11.757 7.511 -19.346 1.00 70.75 86 ASP A N 1
ATOM 655 C CA . ASP A 1 86 ? 10.917 8.117 -18.284 1.00 70.75 86 ASP A CA 1
ATOM 656 C C . ASP A 1 86 ? 9.664 7.304 -17.891 1.00 70.75 86 ASP A C 1
ATOM 658 O O . ASP A 1 86 ? 9.071 7.510 -16.833 1.00 70.75 86 ASP A O 1
ATOM 662 N N . SER A 1 87 ? 9.205 6.407 -18.763 1.00 74.38 87 SER A N 1
ATOM 663 C CA . SER A 1 87 ? 8.054 5.520 -18.519 1.00 74.38 87 SER A CA 1
ATOM 664 C C . SER A 1 87 ? 8.383 4.048 -18.753 1.00 74.38 87 SER A C 1
ATOM 666 O O . SER A 1 87 ? 7.475 3.227 -18.850 1.00 74.38 87 SER A O 1
ATOM 668 N N . CYS A 1 88 ? 9.666 3.723 -18.892 1.00 83.19 88 CYS A N 1
ATOM 669 C CA . CYS A 1 88 ? 10.114 2.358 -19.091 1.00 83.19 88 CYS A CA 1
ATOM 670 C C . CYS A 1 88 ? 10.336 1.686 -17.735 1.00 83.19 88 CYS A C 1
ATOM 672 O O . CYS A 1 88 ? 10.584 2.333 -16.714 1.00 83.19 88 CYS A O 1
ATOM 674 N N . THR A 1 89 ? 10.222 0.367 -17.744 1.00 86.38 89 THR A N 1
ATOM 675 C CA . THR A 1 89 ? 10.288 -0.497 -16.565 1.00 86.38 89 THR A CA 1
ATOM 676 C C . THR A 1 89 ? 11.201 -1.686 -16.845 1.00 86.38 89 THR A C 1
ATOM 678 O O . THR A 1 89 ? 10.925 -2.810 -16.441 1.00 86.38 89 THR A O 1
ATOM 681 N N . ASP A 1 90 ? 12.305 -1.435 -17.557 1.00 89.19 90 ASP A N 1
ATOM 682 C CA . ASP A 1 90 ? 13.252 -2.466 -17.993 1.00 89.19 90 ASP A CA 1
ATOM 683 C C . ASP A 1 90 ? 13.772 -3.362 -16.845 1.00 89.19 90 ASP A C 1
ATOM 685 O O . ASP A 1 90 ? 13.982 -4.560 -17.072 1.00 89.19 90 ASP A O 1
ATOM 689 N N . PRO A 1 91 ? 13.992 -2.856 -15.610 1.00 93.44 91 PRO A N 1
ATOM 690 C CA . PRO A 1 91 ? 14.348 -3.711 -14.484 1.00 93.44 91 PRO A CA 1
ATOM 691 C C . PRO A 1 91 ? 13.166 -4.568 -14.009 1.00 93.44 91 PRO A C 1
ATOM 693 O O . PRO A 1 91 ? 12.204 -4.068 -13.432 1.00 93.44 91 PRO A O 1
ATOM 696 N N . GLN A 1 92 ? 13.294 -5.889 -14.140 1.00 93.88 92 GLN A N 1
ATOM 697 C CA . GLN A 1 92 ? 12.230 -6.848 -13.809 1.00 93.88 92 GLN A CA 1
ATOM 698 C C . GLN A 1 92 ? 11.732 -6.771 -12.354 1.00 93.88 92 GLN A C 1
ATOM 700 O O . GLN A 1 92 ? 10.587 -7.109 -12.070 1.00 93.88 92 GLN A O 1
ATOM 705 N N . PHE A 1 93 ? 12.563 -6.329 -11.403 1.00 95.25 93 PHE A N 1
ATOM 706 C CA . PHE A 1 93 ? 12.138 -6.222 -10.001 1.00 95.25 93 PHE A CA 1
ATOM 707 C C . PHE A 1 93 ? 10.983 -5.223 -9.799 1.00 95.25 93 PHE A C 1
ATOM 709 O O . PHE A 1 93 ? 10.296 -5.289 -8.779 1.00 95.25 93 PHE A O 1
ATOM 716 N N . LEU A 1 94 ? 10.757 -4.317 -10.758 1.00 94.44 94 LEU A N 1
ATOM 717 C CA . LEU A 1 94 ? 9.645 -3.371 -10.743 1.00 94.44 94 LEU A CA 1
ATOM 718 C C . LEU A 1 94 ? 8.285 -4.069 -10.862 1.00 94.44 94 LEU A C 1
ATOM 720 O O . LEU A 1 94 ? 7.324 -3.579 -10.279 1.00 94.44 94 LEU A O 1
ATOM 724 N N . ASP A 1 95 ? 8.219 -5.247 -11.496 1.00 94.69 95 ASP A N 1
ATOM 725 C CA . ASP A 1 95 ? 7.002 -6.070 -11.599 1.00 94.69 95 ASP A CA 1
ATOM 726 C C . ASP A 1 95 ? 6.483 -6.525 -10.222 1.00 94.69 95 ASP A C 1
ATOM 728 O O . ASP A 1 95 ? 5.323 -6.915 -10.075 1.00 94.69 95 ASP A O 1
ATOM 732 N N . GLY A 1 96 ? 7.343 -6.510 -9.199 1.00 94.94 96 GLY A N 1
ATOM 733 C CA . GLY A 1 96 ? 7.038 -7.022 -7.871 1.00 94.94 96 GLY A CA 1
ATOM 734 C C . GLY A 1 96 ? 6.949 -8.544 -7.812 1.00 94.94 96 GLY A C 1
ATOM 735 O O . GLY A 1 96 ? 7.577 -9.265 -8.589 1.00 94.94 96 GLY A O 1
ATOM 736 N N . GLN A 1 97 ? 6.220 -9.059 -6.822 1.00 94.50 97 GLN A N 1
ATOM 737 C CA . GLN A 1 97 ? 6.158 -10.492 -6.542 1.00 94.50 97 GLN A CA 1
ATOM 738 C C . GLN A 1 97 ? 4.710 -10.977 -6.529 1.00 94.50 97 GLN A C 1
ATOM 740 O O . GLN A 1 97 ? 3.884 -10.499 -5.757 1.00 94.50 97 GLN A O 1
ATOM 745 N N . ARG A 1 98 ? 4.393 -11.977 -7.359 1.00 91.25 98 ARG A N 1
ATOM 746 C CA . ARG A 1 98 ? 3.040 -12.546 -7.432 1.00 91.25 98 ARG A CA 1
ATOM 747 C C . ARG A 1 98 ? 2.668 -13.211 -6.095 1.00 91.25 98 ARG A C 1
ATOM 749 O O . ARG A 1 98 ? 3.268 -14.239 -5.764 1.00 91.25 98 ARG A O 1
ATOM 756 N N . PRO A 1 99 ? 1.647 -12.723 -5.358 1.00 87.88 99 PRO A N 1
ATOM 757 C CA . PRO A 1 99 ? 1.337 -13.235 -4.017 1.00 87.88 99 PRO A CA 1
ATOM 758 C C . PRO A 1 99 ? 0.883 -14.702 -3.976 1.00 87.88 99 PRO A C 1
ATOM 760 O O . PRO A 1 99 ? 0.924 -15.339 -2.927 1.00 87.88 99 PRO A O 1
ATOM 763 N N . ASN A 1 100 ? 0.445 -15.257 -5.111 1.00 85.56 100 ASN A N 1
ATOM 764 C CA . ASN A 1 100 ? 0.093 -16.675 -5.234 1.00 85.56 100 ASN A CA 1
ATOM 765 C C . ASN A 1 100 ? 1.306 -17.600 -5.451 1.00 85.56 100 ASN A C 1
ATOM 767 O O . ASN A 1 100 ? 1.158 -18.815 -5.358 1.00 85.56 100 ASN A O 1
ATOM 771 N N . GLN A 1 101 ? 2.480 -17.045 -5.757 1.00 91.25 101 GLN A N 1
ATOM 772 C CA . GLN A 1 101 ? 3.722 -17.785 -6.006 1.00 91.25 101 GLN A CA 1
ATOM 773 C C . GLN A 1 101 ? 4.768 -17.515 -4.927 1.00 91.25 101 GLN A C 1
ATOM 775 O O . GLN A 1 101 ? 5.558 -18.394 -4.598 1.00 91.25 101 GLN A O 1
ATOM 780 N N . THR A 1 102 ? 4.800 -16.299 -4.385 1.00 90.56 102 THR A N 1
ATOM 781 C CA . THR A 1 102 ? 5.755 -15.879 -3.358 1.00 90.56 102 THR A CA 1
ATOM 782 C C . THR A 1 102 ? 5.010 -15.182 -2.225 1.00 90.56 102 THR A C 1
ATOM 784 O O . THR A 1 102 ? 4.196 -14.303 -2.501 1.00 90.56 102 THR A O 1
ATOM 787 N N . PRO A 1 103 ? 5.272 -15.532 -0.952 1.00 88.69 103 PRO A N 1
ATOM 788 C CA . PRO A 1 103 ? 4.716 -14.794 0.173 1.00 88.69 103 PRO A CA 1
ATOM 789 C C . PRO A 1 103 ? 5.174 -13.333 0.143 1.00 88.69 103 PRO A C 1
ATOM 791 O O . PRO A 1 103 ? 6.371 -13.053 0.187 1.00 88.69 103 PRO A O 1
ATOM 794 N N . VAL A 1 104 ? 4.216 -12.410 0.099 1.00 91.75 104 VAL A N 1
ATOM 795 C CA . VAL A 1 104 ? 4.463 -10.966 0.168 1.00 91.75 104 VAL A CA 1
ATOM 796 C C . VAL A 1 104 ? 3.970 -10.450 1.521 1.00 91.75 104 VAL A C 1
ATOM 798 O O . VAL A 1 104 ? 2.840 -10.768 1.903 1.00 91.75 104 VAL A O 1
ATOM 801 N N . PRO A 1 105 ? 4.791 -9.705 2.285 1.00 91.56 105 PRO A N 1
ATOM 802 C CA . PRO A 1 105 ? 4.383 -9.213 3.592 1.00 91.56 105 PRO A CA 1
ATOM 803 C C . PRO A 1 105 ? 3.383 -8.057 3.484 1.00 91.56 105 PRO A C 1
ATOM 805 O O . PRO A 1 105 ? 3.442 -7.243 2.567 1.00 91.56 105 PRO A O 1
ATOM 808 N N . VAL A 1 106 ? 2.530 -7.951 4.502 1.00 90.25 106 VAL A N 1
ATOM 809 C CA . VAL A 1 106 ? 1.751 -6.748 4.816 1.00 90.25 106 VAL A CA 1
ATOM 810 C C . VAL A 1 106 ? 2.270 -6.215 6.143 1.00 90.25 106 VAL A C 1
ATOM 812 O O . VAL A 1 106 ? 2.368 -6.965 7.117 1.00 90.25 106 VAL A O 1
ATOM 815 N N . TYR A 1 107 ? 2.609 -4.932 6.198 1.00 91.56 107 TYR A N 1
ATOM 816 C CA . TYR A 1 107 ? 3.154 -4.315 7.404 1.00 91.56 107 TYR A CA 1
ATOM 817 C C . TYR A 1 107 ? 2.026 -3.653 8.189 1.00 91.56 107 TYR A C 1
ATOM 819 O O . TYR A 1 107 ? 1.284 -2.843 7.643 1.00 91.56 107 TYR A O 1
ATOM 827 N N . ALA A 1 108 ? 1.882 -3.985 9.470 1.00 92.38 108 ALA A N 1
ATOM 828 C CA . ALA A 1 108 ? 0.835 -3.418 10.312 1.00 92.38 108 ALA A CA 1
ATOM 829 C C . ALA A 1 108 ? 1.411 -2.410 11.310 1.00 92.38 108 ALA A C 1
ATOM 831 O O . ALA A 1 108 ? 2.372 -2.703 12.021 1.00 92.38 108 ALA A O 1
ATOM 832 N N . GLN A 1 109 ? 0.783 -1.242 11.403 1.00 92.00 109 GLN A N 1
ATOM 833 C CA . GLN A 1 109 ? 1.082 -0.229 12.406 1.00 92.00 109 GLN A CA 1
ATOM 834 C C . GLN A 1 109 ? -0.146 -0.004 13.285 1.00 92.00 109 GLN A C 1
ATOM 836 O O . GLN A 1 109 ? -1.212 0.359 12.792 1.00 92.00 109 GLN A O 1
ATOM 841 N N . VAL A 1 110 ? 0.014 -0.195 14.594 1.00 92.06 110 VAL A N 1
ATOM 842 C CA . VAL A 1 110 ? -1.046 0.031 15.584 1.00 92.06 110 VAL A CA 1
ATOM 843 C C . VAL A 1 110 ? -0.865 1.413 16.197 1.00 92.06 110 VAL A C 1
ATOM 845 O O . VAL A 1 110 ? 0.180 1.711 16.772 1.00 92.06 110 VAL A O 1
ATOM 848 N N . ILE A 1 111 ? -1.884 2.260 16.074 1.00 91.94 111 ILE A N 1
ATOM 849 C CA . ILE A 1 111 ? -1.864 3.658 16.507 1.00 91.94 111 ILE A CA 1
ATOM 850 C C . ILE A 1 111 ? -3.002 3.901 17.506 1.00 91.94 111 ILE A C 1
ATOM 852 O O . ILE A 1 111 ? -4.136 4.190 17.101 1.00 91.94 111 ILE A O 1
ATOM 856 N N . PRO A 1 112 ? -2.725 3.836 18.820 1.00 91.69 112 PRO A N 1
ATOM 857 C CA . PRO A 1 112 ? -3.651 4.319 19.836 1.00 91.69 112 PRO A CA 1
ATOM 858 C C . PRO A 1 112 ? -3.889 5.818 19.644 1.00 91.69 112 PRO A C 1
ATOM 860 O O . PRO A 1 112 ? -2.946 6.611 19.584 1.00 91.69 112 PRO A O 1
ATOM 863 N N . ARG A 1 113 ? -5.150 6.232 19.523 1.00 91.75 113 ARG A N 1
ATOM 864 C CA . ARG A 1 113 ? -5.489 7.644 19.331 1.00 91.75 113 ARG A CA 1
ATOM 865 C C . ARG A 1 113 ? -5.531 8.359 20.672 1.00 91.75 113 ARG A C 1
ATOM 867 O O . ARG A 1 113 ? -6.012 7.816 21.668 1.00 91.75 113 ARG A O 1
ATOM 874 N N . THR A 1 114 ? -5.082 9.606 20.669 1.00 91.12 114 THR A N 1
ATOM 875 C CA . THR A 1 114 ? -5.124 10.489 21.833 1.00 91.12 114 THR A CA 1
ATOM 876 C C . THR A 1 114 ? -5.986 11.716 21.556 1.00 91.12 114 THR A C 1
ATOM 878 O O . THR A 1 114 ? -6.144 12.141 20.409 1.00 91.12 114 THR A O 1
ATOM 881 N N . GLN A 1 115 ? -6.549 12.293 22.615 1.00 90.38 115 GLN A N 1
ATOM 882 C CA . GLN A 1 115 ? -7.248 13.576 22.585 1.00 90.38 115 GLN A CA 1
ATOM 883 C C . GLN A 1 115 ? -6.696 14.439 23.720 1.00 90.38 115 GLN A C 1
ATOM 885 O O . GLN A 1 115 ? -6.735 14.041 24.880 1.00 90.38 115 GLN A O 1
ATOM 890 N N . GLY A 1 116 ? -6.109 15.592 23.386 1.00 90.88 116 GLY A N 1
ATOM 891 C CA . GLY A 1 116 ? -5.430 16.435 24.379 1.00 90.88 116 GLY A CA 1
ATOM 892 C C . GLY A 1 116 ? -4.260 15.735 25.088 1.00 90.88 116 GLY A C 1
ATOM 893 O O . GLY A 1 116 ? -4.004 16.010 26.252 1.00 90.88 116 GLY A O 1
ATOM 894 N N . GLY A 1 117 ? -3.590 14.788 24.417 1.00 89.50 117 GLY A N 1
ATOM 895 C CA . GLY A 1 117 ? -2.497 13.992 24.993 1.00 89.50 117 GLY A CA 1
ATOM 896 C C . GLY A 1 117 ? -2.943 12.819 25.873 1.00 89.50 117 GLY A C 1
ATOM 897 O O . GLY A 1 117 ? -2.102 12.024 26.283 1.00 89.50 117 GLY A O 1
ATOM 898 N N . LEU A 1 118 ? -4.245 12.662 26.125 1.00 89.12 118 LEU A N 1
ATOM 899 C CA . LEU A 1 118 ? -4.787 11.554 26.908 1.00 89.12 118 LEU A CA 1
ATOM 900 C C . LEU A 1 118 ? -5.222 10.391 26.002 1.00 89.1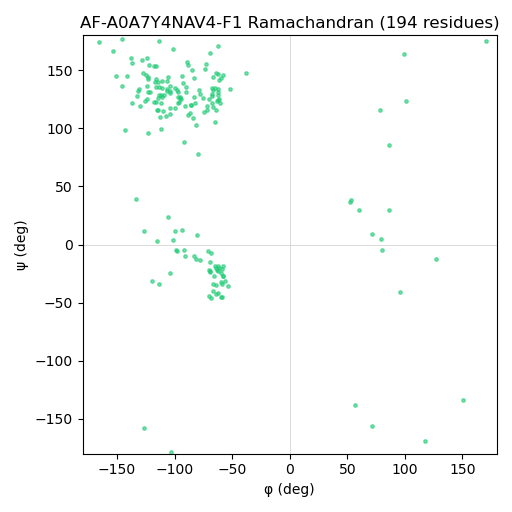2 118 LEU A C 1
ATOM 902 O O . LEU A 1 118 ? -5.710 10.645 24.895 1.00 89.12 118 LEU A O 1
ATOM 906 N N . PRO A 1 119 ? -5.070 9.126 26.442 1.00 87.50 119 PRO A N 1
ATOM 907 C CA . PRO A 1 119 ? -5.557 7.965 25.701 1.00 87.50 119 PRO A CA 1
ATOM 908 C C . PRO A 1 119 ? -7.065 8.031 25.437 1.00 87.50 119 PRO A C 1
ATOM 910 O O . PRO A 1 119 ? -7.835 8.499 26.273 1.00 87.50 119 PRO A O 1
ATOM 913 N N . THR A 1 120 ? -7.487 7.512 24.286 1.00 90.75 120 THR A N 1
ATOM 914 C CA . THR A 1 120 ? -8.903 7.310 23.944 1.00 90.75 120 THR A CA 1
ATOM 915 C C . THR A 1 120 ? -9.216 5.819 23.829 1.00 90.75 120 THR A C 1
ATOM 917 O O . THR A 1 120 ? -8.323 4.975 23.875 1.00 90.75 120 THR A O 1
ATOM 920 N N . ASN A 1 121 ? -10.487 5.485 23.622 1.00 89.00 121 ASN A N 1
ATOM 921 C CA . ASN A 1 121 ? -10.930 4.139 23.255 1.00 89.00 121 ASN A CA 1
ATOM 922 C C . ASN A 1 121 ? -10.767 3.829 21.751 1.00 89.00 121 ASN A C 1
ATOM 924 O O . ASN A 1 121 ? -11.279 2.812 21.276 1.00 89.00 121 ASN A O 1
ATOM 928 N N . VAL A 1 122 ? -10.104 4.707 20.990 1.00 91.69 122 VAL A N 1
ATOM 929 C CA . VAL A 1 122 ? -9.938 4.579 19.542 1.00 91.69 122 VAL A CA 1
ATOM 930 C C . VAL A 1 122 ? -8.527 4.105 19.217 1.00 91.69 122 VAL A C 1
ATOM 932 O O . VAL A 1 122 ? -7.542 4.657 19.703 1.00 91.69 122 VAL A O 1
ATOM 935 N N . THR A 1 123 ? -8.418 3.097 18.358 1.00 91.56 123 THR A N 1
ATOM 936 C CA . THR A 1 123 ? -7.138 2.610 17.827 1.00 91.56 123 THR A CA 1
ATOM 937 C C . THR A 1 123 ? -7.245 2.449 16.321 1.00 91.56 123 THR A C 1
ATOM 939 O O . THR A 1 123 ? -8.165 1.799 15.835 1.00 91.56 123 THR A O 1
ATOM 942 N N . ASP A 1 124 ? -6.309 3.031 15.583 1.00 92.31 124 ASP A N 1
ATOM 943 C CA . ASP A 1 124 ? -6.197 2.835 14.141 1.00 92.31 124 ASP A CA 1
ATOM 944 C C . ASP A 1 124 ? -5.147 1.761 13.863 1.00 92.31 124 ASP A C 1
ATOM 946 O O . ASP A 1 124 ? -4.048 1.815 14.407 1.00 92.31 124 ASP A O 1
ATOM 950 N N . VAL A 1 125 ? -5.478 0.790 13.016 1.00 92.75 125 VAL A N 1
ATOM 951 C CA . VAL A 1 125 ? -4.515 -0.176 12.485 1.00 92.75 125 VAL A CA 1
ATOM 952 C C . VAL A 1 125 ? -4.321 0.119 11.010 1.00 92.75 125 VA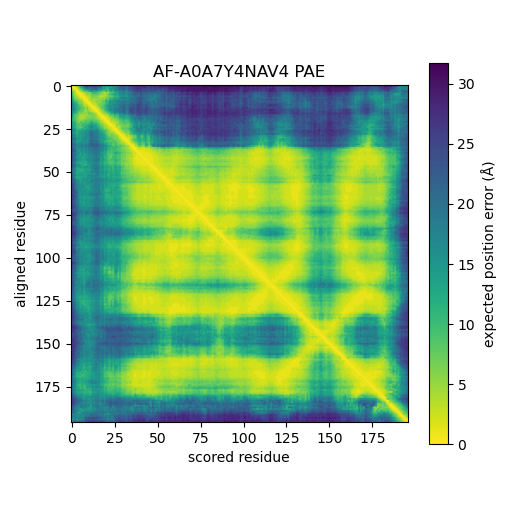L A C 1
ATOM 954 O O . VAL A 1 125 ? -5.268 -0.003 10.234 1.00 92.75 125 VAL A O 1
ATOM 957 N N . LEU A 1 126 ? -3.114 0.527 10.634 1.00 92.25 126 LEU A N 1
ATOM 958 C CA . LEU A 1 126 ? -2.738 0.780 9.248 1.00 92.25 126 LEU A CA 1
ATOM 959 C C . LEU A 1 126 ? -2.057 -0.470 8.703 1.00 92.25 126 LEU A C 1
ATOM 961 O O . LEU A 1 126 ? -1.056 -0.911 9.263 1.00 92.25 126 LEU A O 1
ATOM 965 N N . TYR A 1 127 ? -2.591 -1.019 7.619 1.00 91.44 127 TYR A N 1
ATOM 966 C CA . TYR A 1 127 ? -1.995 -2.118 6.872 1.00 91.44 127 TYR A CA 1
ATOM 967 C C . TYR A 1 127 ? -1.372 -1.558 5.605 1.00 91.44 127 TYR A C 1
ATOM 969 O O . TYR A 1 127 ? -2.085 -1.089 4.718 1.00 91.44 127 TYR A O 1
ATOM 977 N N . TRP A 1 128 ? -0.051 -1.611 5.548 1.00 91.56 128 TRP A N 1
ATOM 978 C CA . TRP A 1 128 ? 0.773 -1.100 4.471 1.00 91.56 128 TRP A CA 1
ATOM 979 C C . TRP A 1 128 ? 1.197 -2.226 3.536 1.00 91.56 128 TRP A C 1
ATOM 981 O O . TRP A 1 128 ? 1.672 -3.277 3.979 1.00 91.56 128 TRP A O 1
ATOM 991 N N . ASN A 1 129 ? 1.075 -1.964 2.243 1.00 91.50 129 ASN A N 1
ATOM 992 C CA . ASN A 1 129 ? 1.650 -2.756 1.171 1.00 91.50 129 ASN A CA 1
ATOM 993 C C . ASN A 1 129 ? 2.690 -1.903 0.460 1.00 91.50 129 ASN A C 1
ATOM 995 O O . ASN A 1 129 ? 2.476 -0.710 0.241 1.00 91.50 129 ASN A O 1
ATOM 999 N N . PHE A 1 130 ? 3.798 -2.529 0.095 1.00 93.31 130 PHE A N 1
ATOM 1000 C CA . PHE A 1 130 ? 4.837 -1.875 -0.676 1.00 93.31 130 PHE A CA 1
ATOM 1001 C C . PHE A 1 130 ? 4.814 -2.389 -2.112 1.00 93.31 130 PHE A C 1
ATOM 1003 O O . PHE A 1 130 ? 4.751 -3.599 -2.333 1.00 93.31 130 PHE A O 1
ATOM 1010 N N . TYR A 1 131 ? 4.892 -1.474 -3.070 1.00 93.69 131 TYR A N 1
ATOM 1011 C CA . TYR A 1 131 ? 4.976 -1.762 -4.495 1.00 93.69 131 TYR A CA 1
ATOM 1012 C C . TYR A 1 131 ? 6.322 -1.260 -5.021 1.00 93.69 131 TYR A C 1
ATOM 1014 O O . TYR A 1 131 ? 6.615 -0.073 -4.893 1.00 93.69 131 TYR A O 1
ATOM 1022 N N . PRO A 1 132 ? 7.162 -2.117 -5.631 1.00 94.50 132 PRO A N 1
ATOM 1023 C CA . PRO A 1 132 ? 8.395 -1.669 -6.281 1.00 94.50 132 PRO A CA 1
ATOM 1024 C C . PRO A 1 132 ? 8.169 -0.644 -7.382 1.00 94.50 132 PRO A C 1
ATOM 1026 O O . PRO A 1 132 ? 9.058 0.163 -7.647 1.00 94.50 132 PRO A O 1
ATOM 1029 N N . TYR A 1 133 ? 6.992 -0.674 -7.999 1.00 91.25 133 TYR A N 1
ATOM 1030 C CA . TYR A 1 133 ? 6.577 0.284 -8.998 1.00 91.25 133 TYR A CA 1
ATOM 1031 C C . TYR A 1 133 ? 5.077 0.538 -8.906 1.00 91.25 133 TYR A C 1
ATOM 1033 O O . TYR A 1 133 ? 4.291 -0.403 -8.795 1.00 91.25 133 TYR A O 1
ATOM 1041 N N . ASN A 1 134 ? 4.684 1.805 -8.993 1.00 83.75 134 ASN A N 1
ATOM 1042 C CA . ASN A 1 134 ? 3.302 2.194 -9.233 1.00 83.75 134 ASN A CA 1
ATOM 1043 C C . ASN A 1 134 ? 3.225 2.876 -10.595 1.00 83.75 134 ASN A C 1
ATOM 1045 O O . ASN A 1 134 ? 3.826 3.935 -10.802 1.00 83.75 134 ASN A O 1
ATOM 1049 N N . ASN A 1 135 ? 2.504 2.252 -11.527 1.00 81.94 135 ASN A N 1
ATOM 1050 C CA . ASN A 1 135 ? 2.300 2.814 -12.851 1.00 81.94 135 ASN A CA 1
ATOM 1051 C C . ASN A 1 135 ? 1.290 3.957 -12.781 1.00 81.94 135 ASN A C 1
ATOM 1053 O O . ASN A 1 135 ? 0.158 3.809 -12.317 1.00 81.94 135 ASN A O 1
ATOM 1057 N N . GLY A 1 136 ? 1.710 5.101 -13.297 1.00 75.50 136 GLY A N 1
ATOM 1058 C CA . GLY A 1 136 ? 0.938 6.319 -13.316 1.00 75.50 136 GLY A CA 1
ATOM 1059 C C . GLY A 1 136 ? -0.353 6.203 -14.123 1.00 75.50 136 GLY A C 1
ATOM 1060 O O . GLY A 1 136 ? -0.618 5.252 -14.866 1.00 75.50 136 GLY A O 1
ATOM 1061 N N . LYS A 1 137 ? -1.192 7.230 -14.012 1.00 76.62 137 LYS A N 1
ATOM 1062 C CA . LYS A 1 137 ? -2.445 7.282 -14.767 1.00 76.62 137 LYS A CA 1
ATOM 1063 C C . LYS A 1 137 ? -2.155 7.700 -16.201 1.00 76.62 137 LYS A C 1
ATOM 1065 O O . LYS A 1 137 ? -1.467 8.692 -16.447 1.00 76.62 137 LYS A O 1
ATOM 1070 N N . ARG A 1 138 ? -2.741 6.973 -17.151 1.00 78.56 138 ARG A N 1
ATOM 1071 C CA . ARG A 1 138 ? -2.725 7.343 -18.566 1.00 78.56 138 ARG A CA 1
ATOM 1072 C C . ARG A 1 138 ? -3.698 8.502 -18.796 1.00 78.56 138 ARG A C 1
ATOM 1074 O O . ARG A 1 138 ? -4.908 8.344 -18.649 1.00 78.56 138 ARG A O 1
ATOM 1081 N N . VAL A 1 139 ? -3.170 9.661 -19.167 1.00 80.06 139 VAL A N 1
ATOM 1082 C CA . VAL A 1 139 ? -3.914 10.907 -19.384 1.00 80.06 139 VAL A CA 1
ATOM 1083 C C . VAL A 1 139 ? -3.865 11.283 -20.863 1.00 80.06 139 VAL A C 1
ATOM 1085 O O . VAL A 1 139 ? -2.818 11.211 -21.504 1.00 80.06 139 VAL A O 1
ATOM 1088 N N . CYS A 1 140 ? -5.011 11.681 -21.418 1.00 82.25 140 CYS A N 1
ATOM 1089 C CA . CYS A 1 140 ? -5.077 12.274 -22.749 1.00 82.25 140 CYS A CA 1
ATOM 1090 C C . CYS A 1 140 ? -4.489 13.687 -22.713 1.00 82.25 140 CYS A C 1
ATOM 1092 O O . CYS A 1 140 ? -5.012 14.556 -22.015 1.00 82.25 140 CYS A O 1
ATOM 1094 N N . ILE A 1 141 ? -3.426 13.917 -23.476 1.00 83.50 141 ILE A N 1
ATOM 1095 C CA . ILE A 1 141 ? -2.853 15.241 -23.694 1.00 83.50 141 ILE A CA 1
ATOM 1096 C C . ILE A 1 141 ? -3.505 15.815 -24.944 1.00 83.50 141 ILE A C 1
ATOM 1098 O O . ILE A 1 141 ? -3.048 15.607 -26.061 1.00 83.50 141 ILE A O 1
ATOM 1102 N N . GLY A 1 142 ? -4.638 16.482 -24.751 1.00 86.31 142 GLY A N 1
ATOM 1103 C CA . GLY A 1 142 ? -5.456 17.021 -25.828 1.00 86.31 142 GLY A CA 1
ATOM 1104 C C . GLY A 1 142 ? -6.922 17.049 -25.423 1.00 86.31 142 GLY A C 1
ATOM 1105 O O . GLY A 1 142 ? -7.246 17.466 -24.312 1.00 86.31 142 GLY A O 1
ATOM 1106 N N . TRP A 1 143 ? -7.815 16.601 -26.300 1.0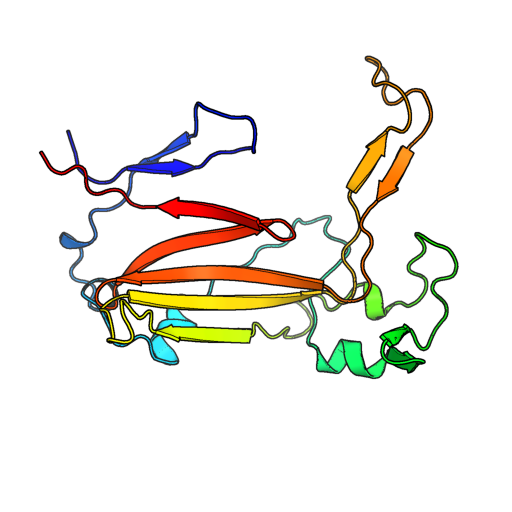0 85.56 143 TRP A N 1
ATOM 1107 C CA . TRP A 1 143 ? -9.245 16.533 -26.003 1.00 85.56 143 TRP A CA 1
ATOM 1108 C C . TRP A 1 143 ? -9.815 15.144 -26.288 1.00 85.56 143 TRP A C 1
ATOM 1110 O O . TRP A 1 143 ? -9.366 14.426 -27.183 1.00 85.56 143 TRP A O 1
ATOM 1120 N N . TYR A 1 144 ? -10.816 14.752 -25.503 1.00 88.81 144 TYR A N 1
ATOM 1121 C CA . TYR A 1 144 ? -11.529 13.498 -25.716 1.00 88.81 144 TYR A CA 1
ATOM 1122 C C . TYR A 1 144 ? -12.599 13.677 -26.792 1.00 88.81 144 TYR A C 1
ATOM 1124 O O . TYR A 1 144 ? -13.509 14.491 -26.645 1.00 88.81 144 TYR A O 1
ATOM 1132 N N . SER A 1 145 ? -12.501 12.883 -27.856 1.00 88.81 145 SER A N 1
ATOM 1133 C CA . SER A 1 145 ? -13.533 12.742 -28.883 1.00 88.81 145 SER A CA 1
ATOM 1134 C C . SER A 1 145 ? -14.335 11.446 -28.674 1.00 88.81 145 SER A C 1
ATOM 1136 O O . SER A 1 145 ? -13.883 10.563 -27.938 1.00 88.81 145 SER A O 1
ATOM 1138 N N . PRO A 1 146 ? -15.474 11.258 -29.368 1.00 89.69 146 PRO A N 1
ATOM 1139 C CA . PRO A 1 146 ? -16.202 9.983 -29.370 1.00 89.69 146 PRO A CA 1
ATOM 1140 C C . PRO A 1 146 ? -15.374 8.777 -29.850 1.00 89.69 146 PRO A C 1
ATOM 1142 O O . PRO A 1 146 ? -15.733 7.640 -29.563 1.00 89.69 146 PRO A O 1
ATOM 1145 N N . TRP A 1 147 ? -14.267 9.017 -30.560 1.00 87.44 147 TRP A N 1
ATOM 1146 C CA . TRP A 1 147 ? -13.373 7.988 -31.102 1.00 87.44 147 TRP A CA 1
ATOM 1147 C C . TRP A 1 147 ? -12.097 7.796 -30.269 1.00 87.44 147 TRP A C 1
ATOM 1149 O O . TRP A 1 147 ? -11.225 7.019 -30.649 1.00 87.44 147 TRP A O 1
ATOM 1159 N N . GLY A 1 148 ? -11.975 8.500 -29.138 1.00 87.81 148 GLY A N 1
ATOM 1160 C CA . GLY A 1 148 ? -10.820 8.443 -28.243 1.00 87.81 148 GLY A CA 1
ATOM 1161 C C . GLY A 1 148 ? -10.074 9.771 -28.118 1.00 87.81 148 GLY A C 1
ATOM 1162 O O . GLY A 1 148 ? -10.559 10.830 -28.532 1.00 87.81 148 GLY A O 1
ATOM 1163 N N . CYS A 1 149 ? -8.894 9.716 -27.499 1.00 89.06 149 CYS A N 1
ATOM 1164 C CA . CYS A 1 149 ? -8.055 10.889 -27.275 1.00 89.06 149 CYS A CA 1
ATOM 1165 C C . CYS A 1 149 ? -7.491 11.456 -28.581 1.00 89.06 149 CYS A C 1
ATOM 1167 O O . CYS A 1 149 ? -6.821 10.754 -29.338 1.00 89.06 149 CYS A O 1
ATOM 1169 N N . VAL A 1 150 ? -7.696 12.754 -28.788 1.00 85.44 150 VAL A N 1
ATOM 1170 C CA . VAL A 1 150 ? -7.107 13.528 -29.879 1.00 85.44 150 VAL A CA 1
ATOM 1171 C C . VAL A 1 150 ? -6.027 14.426 -29.285 1.00 85.44 150 VAL A C 1
ATOM 1173 O O . VAL A 1 150 ? -6.338 15.355 -28.543 1.00 85.44 150 VAL A O 1
ATOM 1176 N N . GLY A 1 151 ? -4.766 14.128 -29.605 1.00 85.62 151 GLY A N 1
ATOM 1177 C CA . GLY A 1 151 ? -3.575 14.813 -29.075 1.00 85.62 151 GLY A CA 1
ATOM 1178 C C . GLY A 1 151 ? -2.531 13.868 -28.461 1.00 85.62 151 GLY A C 1
ATOM 1179 O O . GLY A 1 151 ? -1.375 14.245 -28.305 1.00 85.62 151 GLY A O 1
ATOM 1180 N N . GLY A 1 152 ? -2.906 12.605 -28.233 1.00 85.19 152 GLY A N 1
ATOM 1181 C CA . GLY A 1 152 ? -2.010 11.558 -27.738 1.00 85.19 152 GLY A CA 1
ATOM 1182 C C . GLY A 1 152 ? -2.148 11.316 -26.238 1.00 85.19 152 GLY A C 1
ATOM 1183 O O . GLY A 1 152 ? -2.737 12.104 -25.504 1.00 85.19 152 GLY A O 1
ATOM 1184 N N . TYR A 1 153 ? -1.630 10.184 -25.775 1.00 83.56 153 TYR A N 1
ATOM 1185 C CA . TYR A 1 153 ? -1.636 9.838 -24.357 1.00 83.56 153 TYR A CA 1
ATOM 1186 C C . TYR A 1 153 ? -0.243 10.000 -23.765 1.00 83.56 153 TYR A C 1
ATOM 1188 O O . TYR A 1 153 ? 0.742 9.659 -24.414 1.00 83.56 153 TYR A O 1
ATOM 1196 N N . SER A 1 154 ? -0.192 10.439 -22.514 1.00 78.75 154 SER A N 1
ATOM 1197 C CA . SER A 1 154 ? 1.000 10.388 -21.670 1.00 78.75 154 SER A CA 1
ATOM 1198 C C . SER A 1 154 ? 0.649 9.729 -20.336 1.00 78.75 154 SER A C 1
ATOM 1200 O O . SER A 1 154 ? -0.524 9.677 -19.960 1.00 78.75 154 SER A O 1
ATOM 1202 N N . THR A 1 155 ? 1.642 9.208 -19.626 1.00 78.62 155 THR A N 1
ATOM 1203 C CA . THR A 1 155 ? 1.466 8.583 -18.312 1.00 78.62 155 THR A CA 1
ATOM 1204 C C . THR A 1 155 ? 2.110 9.470 -17.255 1.00 78.62 155 THR A C 1
ATOM 1206 O O . THR A 1 155 ? 3.271 9.844 -17.391 1.00 78.62 155 THR A O 1
ATOM 1209 N N . PHE A 1 156 ? 1.360 9.825 -16.210 1.00 72.62 156 PHE A N 1
ATOM 1210 C CA . PHE A 1 156 ? 1.850 10.686 -15.130 1.00 72.62 156 PHE A CA 1
ATOM 1211 C C . PHE A 1 156 ? 1.719 10.013 -13.772 1.00 72.62 156 PHE A C 1
ATOM 1213 O O . PHE A 1 156 ? 0.707 9.370 -13.486 1.00 72.62 156 PHE A O 1
ATOM 1220 N N . GLY A 1 157 ? 2.715 10.246 -12.915 1.00 71.69 157 GLY A N 1
ATOM 1221 C CA . GLY A 1 157 ? 2.746 9.723 -11.550 1.00 71.69 157 GLY A CA 1
ATOM 1222 C C . GLY A 1 157 ? 3.333 8.318 -11.439 1.00 71.69 157 GLY A C 1
ATOM 1223 O O . GLY A 1 157 ? 2.922 7.582 -10.549 1.00 71.69 157 GLY A O 1
ATOM 1224 N N . ASN A 1 158 ? 4.258 7.947 -12.331 1.00 80.25 158 ASN A N 1
ATOM 1225 C CA . ASN A 1 158 ? 5.063 6.739 -12.162 1.00 80.25 158 ASN A CA 1
ATOM 1226 C C . ASN A 1 158 ? 5.986 6.914 -10.954 1.00 80.25 158 ASN A C 1
ATOM 1228 O O . ASN A 1 158 ? 6.668 7.936 -10.860 1.00 80.25 158 ASN A O 1
ATOM 1232 N N . HIS A 1 159 ? 6.044 5.920 -10.076 1.00 81.56 159 HIS A N 1
ATOM 1233 C CA . HIS A 1 159 ? 6.955 5.932 -8.933 1.00 81.56 159 HIS A CA 1
ATOM 1234 C C . HIS A 1 159 ? 7.711 4.612 -8.849 1.00 81.56 159 HIS A C 1
ATOM 1236 O O . HIS A 1 159 ? 7.115 3.544 -8.960 1.00 81.56 159 HIS A O 1
ATOM 1242 N N . VAL A 1 160 ? 9.026 4.700 -8.637 1.00 90.06 160 VAL A N 1
ATOM 1243 C CA . VAL A 1 160 ? 9.851 3.569 -8.207 1.00 90.06 160 VAL A CA 1
ATOM 1244 C C . VAL A 1 160 ? 9.813 3.548 -6.685 1.00 90.06 160 VAL A C 1
ATOM 1246 O O . VAL A 1 160 ? 10.341 4.448 -6.037 1.00 90.06 160 VAL A O 1
ATOM 1249 N N . GLY A 1 161 ? 9.173 2.521 -6.137 1.00 90.56 161 GLY A N 1
ATOM 1250 C CA . GLY A 1 161 ? 8.834 2.418 -4.726 1.00 90.56 161 GLY A CA 1
ATOM 1251 C C . GLY A 1 161 ? 7.607 3.254 -4.371 1.00 90.56 161 GLY A C 1
ATOM 1252 O O . GLY A 1 161 ? 7.636 4.481 -4.432 1.00 90.56 161 GLY A O 1
ATOM 1253 N N . ASP A 1 162 ? 6.538 2.583 -3.959 1.00 89.81 162 ASP A N 1
ATOM 1254 C CA . ASP A 1 162 ? 5.314 3.221 -3.490 1.00 89.81 162 ASP A CA 1
ATOM 1255 C C . ASP A 1 162 ? 4.703 2.462 -2.310 1.00 89.81 162 ASP A C 1
ATOM 1257 O O . ASP A 1 162 ? 4.771 1.232 -2.219 1.00 89.81 162 ASP A O 1
ATOM 1261 N N . TRP A 1 163 ? 4.117 3.214 -1.386 1.00 90.44 163 TRP A N 1
ATOM 1262 C CA . TRP A 1 163 ? 3.492 2.700 -0.176 1.00 90.44 163 TRP A CA 1
ATOM 1263 C C . TRP A 1 163 ? 2.001 2.985 -0.215 1.00 90.44 163 TRP A C 1
ATOM 1265 O O . TRP A 1 163 ? 1.572 4.129 -0.110 1.00 90.44 163 TRP A O 1
ATOM 1275 N N . GLU A 1 164 ? 1.209 1.921 -0.256 1.00 87.69 164 GLU A N 1
ATOM 1276 C CA . GLU A 1 164 ? -0.246 2.013 -0.206 1.00 87.69 164 GLU A CA 1
ATOM 1277 C C . GLU A 1 164 ? -0.754 1.447 1.112 1.00 87.69 164 GLU A C 1
ATOM 1279 O O . GLU A 1 164 ? -0.254 0.423 1.593 1.00 87.69 164 GLU A O 1
ATOM 1284 N N . HIS A 1 165 ? -1.771 2.076 1.705 1.00 87.12 165 HIS A N 1
ATOM 1285 C CA . HIS A 1 165 ? -2.335 1.586 2.953 1.00 87.12 165 HIS A CA 1
ATOM 1286 C C . HIS A 1 165 ? -3.850 1.600 3.013 1.00 87.12 165 HIS A C 1
ATOM 1288 O O . HIS A 1 165 ? -4.564 2.390 2.400 1.00 87.12 165 HIS A O 1
ATOM 1294 N N . LEU A 1 166 ? -4.349 0.735 3.882 1.00 88.06 166 LEU A N 1
ATOM 1295 C CA . LEU A 1 166 ? -5.700 0.844 4.391 1.00 88.06 166 LEU A CA 1
ATOM 1296 C C . LEU A 1 166 ? -5.684 0.879 5.905 1.00 88.06 166 LEU A C 1
ATOM 1298 O O . LEU A 1 166 ? -4.872 0.230 6.560 1.00 88.06 166 LEU A O 1
ATOM 1302 N N . THR A 1 167 ? -6.616 1.631 6.460 1.00 88.88 167 THR A N 1
ATOM 1303 C CA . THR A 1 167 ? -6.763 1.777 7.899 1.00 88.88 167 THR A CA 1
ATOM 1304 C C . THR A 1 167 ? -8.045 1.110 8.342 1.00 88.88 167 THR A C 1
ATOM 1306 O O . THR A 1 167 ? -9.118 1.419 7.825 1.00 88.88 167 THR A O 1
ATOM 1309 N N . VAL A 1 168 ? -7.955 0.246 9.347 1.00 89.75 168 VAL A N 1
ATOM 1310 C CA . VAL A 1 168 ? -9.112 -0.227 10.105 1.00 89.75 168 VAL A CA 1
ATOM 1311 C C . VAL A 1 168 ? -9.116 0.497 11.443 1.00 89.75 168 VAL A C 1
ATOM 1313 O O . VAL A 1 168 ? -8.197 0.349 12.246 1.00 89.75 168 VAL A O 1
ATOM 1316 N N . ARG A 1 169 ? -10.159 1.288 11.691 1.00 91.25 169 ARG A N 1
ATOM 1317 C CA . ARG A 1 169 ? -10.365 1.955 12.977 1.00 91.25 169 ARG A CA 1
ATOM 1318 C C . ARG A 1 169 ? -11.178 1.072 13.901 1.00 91.25 169 ARG A C 1
ATOM 1320 O O . ARG A 1 169 ? -12.275 0.638 13.543 1.00 91.25 169 ARG A O 1
ATOM 1327 N N . PHE A 1 170 ? -10.685 0.916 15.117 1.00 88.56 170 PHE A N 1
ATOM 1328 C CA . PHE A 1 170 ? -11.363 0.282 16.230 1.00 88.56 170 PHE A CA 1
ATOM 1329 C C . PHE A 1 170 ? -11.858 1.341 17.214 1.00 88.56 170 PHE A C 1
ATOM 1331 O O . PHE A 1 170 ? -11.130 2.281 17.526 1.00 88.56 170 PHE A O 1
ATOM 1338 N N . ILE A 1 171 ? -13.087 1.184 17.702 1.00 88.50 171 ILE A N 1
ATOM 1339 C CA . ILE A 1 171 ? -13.666 1.967 18.802 1.00 88.50 171 ILE A CA 1
ATOM 1340 C C . ILE A 1 171 ? -14.115 0.960 19.855 1.00 88.50 171 ILE A C 1
ATOM 1342 O O . ILE A 1 171 ? -14.829 0.014 19.518 1.00 88.50 171 ILE A O 1
ATOM 1346 N N . ASP A 1 172 ? -13.644 1.113 21.093 1.00 87.19 172 ASP A N 1
ATOM 1347 C CA . ASP A 1 172 ? -13.862 0.135 22.171 1.00 87.19 172 ASP A CA 1
ATOM 1348 C C . ASP A 1 172 ? -13.425 -1.285 21.766 1.00 87.19 172 ASP A C 1
ATOM 1350 O O . ASP A 1 172 ? -14.109 -2.276 22.030 1.00 87.19 172 ASP A O 1
ATOM 1354 N N . GLY A 1 173 ? -12.314 -1.387 21.027 1.00 83.75 173 GLY A N 1
ATOM 1355 C CA . GLY A 1 173 ? -11.797 -2.666 20.536 1.00 83.75 173 GLY A CA 1
ATOM 1356 C C . GLY A 1 173 ? -12.625 -3.315 19.420 1.00 83.75 173 GLY A C 1
ATOM 1357 O O . GLY A 1 173 ? -12.387 -4.471 19.079 1.00 83.75 173 GLY A O 1
ATOM 1358 N N . ARG A 1 174 ? -13.615 -2.613 18.848 1.00 83.19 174 ARG A N 1
ATOM 1359 C CA . ARG A 1 174 ? -14.489 -3.126 17.777 1.00 83.19 174 ARG A CA 1
ATOM 1360 C C . ARG A 1 174 ? -14.207 -2.423 16.454 1.00 83.1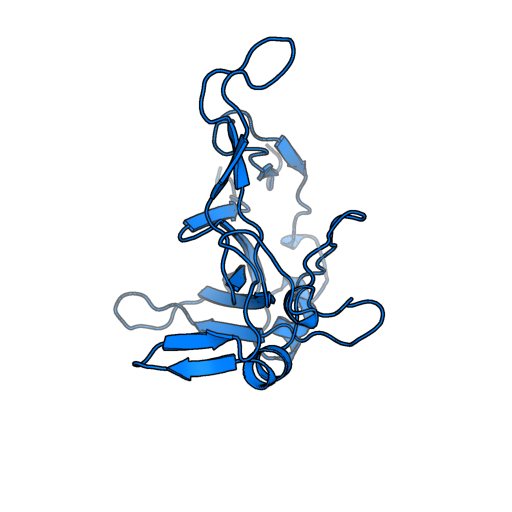9 174 ARG A C 1
ATOM 1362 O O . ARG A 1 174 ? -14.189 -1.192 16.439 1.00 83.19 174 ARG A O 1
ATOM 1369 N N . PRO A 1 175 ? -14.089 -3.143 15.324 1.00 85.12 175 PRO A N 1
ATOM 1370 C CA . PRO A 1 175 ? -13.885 -2.515 14.021 1.00 85.12 175 PRO A CA 1
ATOM 1371 C C . PRO A 1 175 ? -15.099 -1.650 13.657 1.00 85.12 175 PRO A C 1
ATOM 1373 O O . PRO A 1 175 ? -16.239 -2.132 13.602 1.00 85.12 175 PRO A O 1
ATOM 1376 N N . ALA A 1 176 ? -14.861 -0.370 13.395 1.00 81.56 176 ALA A N 1
ATOM 1377 C CA . ALA A 1 176 ? -15.892 0.648 13.206 1.00 81.56 176 ALA A CA 1
ATOM 1378 C C . ALA A 1 176 ? -15.850 1.308 11.819 1.00 81.56 176 ALA A C 1
ATOM 1380 O O . ALA A 1 176 ? -16.898 1.705 11.303 1.00 81.56 176 ALA A O 1
ATOM 1381 N N . LEU A 1 177 ? -14.664 1.425 11.218 1.00 79.44 177 LEU A N 1
ATOM 1382 C CA . LEU A 1 177 ? -14.445 2.162 9.973 1.00 79.44 177 LEU A CA 1
ATOM 1383 C C . LEU A 1 177 ? -13.277 1.555 9.196 1.00 79.44 177 LEU A C 1
ATOM 1385 O O . LEU A 1 177 ? -12.301 1.107 9.796 1.00 79.44 177 LEU A O 1
ATOM 1389 N N . VAL A 1 178 ? -13.392 1.574 7.869 1.00 81.00 178 VAL A N 1
ATOM 1390 C CA . VAL A 1 178 ? -12.292 1.269 6.946 1.00 81.00 178 VAL A CA 1
ATOM 1391 C C . VAL A 1 178 ? -11.989 2.519 6.129 1.00 81.00 178 VAL A C 1
ATOM 1393 O O . VAL A 1 178 ? -12.908 3.185 5.660 1.00 81.00 178 VAL A O 1
ATOM 1396 N N . TYR A 1 179 ? -10.717 2.852 5.970 1.00 75.31 179 TYR A N 1
ATOM 1397 C CA . TYR A 1 179 ? -10.237 3.936 5.118 1.00 75.31 179 TYR A CA 1
ATOM 1398 C C . TYR A 1 179 ? -9.239 3.377 4.114 1.00 75.31 179 TYR A C 1
ATOM 1400 O O . TYR A 1 179 ? -8.392 2.572 4.491 1.00 75.31 179 TYR A O 1
ATOM 1408 N N . LEU A 1 180 ? -9.352 3.792 2.856 1.00 73.31 180 LEU A N 1
ATOM 1409 C CA . LEU A 1 180 ? -8.456 3.389 1.773 1.00 73.31 180 LEU A CA 1
ATOM 1410 C C . LEU A 1 180 ? -7.686 4.622 1.295 1.00 73.31 180 LEU A C 1
ATOM 1412 O O . LEU A 1 180 ? -8.334 5.619 0.952 1.00 73.31 180 LEU A O 1
ATOM 1416 N N . SER A 1 181 ? -6.349 4.558 1.271 1.00 68.25 181 SER A N 1
ATOM 1417 C CA . SER A 1 181 ? -5.526 5.608 0.661 1.00 68.25 181 SER A CA 1
ATOM 1418 C C . SER A 1 181 ? -5.782 5.706 -0.845 1.00 68.25 181 SER A C 1
ATOM 1420 O O . SER A 1 181 ? -6.129 4.731 -1.511 1.00 68.25 181 SER A O 1
ATOM 1422 N N . GLN A 1 182 ? -5.667 6.923 -1.368 1.00 57.88 182 GLN A N 1
ATOM 1423 C CA . GLN A 1 182 ? -5.632 7.275 -2.783 1.00 57.88 182 GLN A CA 1
ATOM 1424 C C . GLN A 1 182 ? -4.635 8.435 -2.919 1.00 57.88 182 GLN A C 1
ATOM 1426 O O . GLN A 1 182 ? -4.991 9.587 -2.661 1.00 57.88 182 GLN A O 1
ATOM 1431 N N . HIS A 1 183 ? -3.393 8.137 -3.320 1.00 63.84 183 HIS A N 1
ATOM 1432 C CA . HIS A 1 183 ? -2.275 9.095 -3.294 1.00 63.84 183 HIS A CA 1
ATOM 1433 C C . HIS A 1 183 ? -2.043 9.676 -1.877 1.00 63.84 183 HIS A C 1
ATOM 1435 O O . HIS A 1 183 ? -2.105 8.935 -0.902 1.00 63.84 183 HIS A O 1
ATOM 1441 N N . ALA A 1 184 ? -1.785 10.985 -1.736 1.00 52.81 184 ALA A N 1
ATOM 1442 C CA . ALA A 1 184 ? -1.579 11.641 -0.435 1.00 52.81 184 ALA A CA 1
ATOM 1443 C C . ALA A 1 184 ? -2.846 11.708 0.451 1.00 52.81 184 ALA A C 1
ATOM 1445 O O . ALA A 1 184 ? -2.756 12.113 1.609 1.00 52.81 184 ALA A O 1
ATOM 1446 N N . ASP A 1 185 ? -4.005 11.312 -0.085 1.00 41.94 185 ASP A N 1
ATOM 1447 C CA . ASP A 1 185 ? -5.317 11.370 0.562 1.00 41.94 185 ASP A CA 1
ATOM 1448 C C . ASP A 1 185 ? -6.006 9.990 0.522 1.00 41.94 185 ASP A C 1
ATOM 1450 O O . ASP A 1 185 ? -5.355 8.953 0.446 1.00 41.94 185 ASP A O 1
ATOM 1454 N N . GLY A 1 186 ? -7.334 9.931 0.639 1.00 48.84 186 GLY A N 1
ATOM 1455 C CA . GLY A 1 186 ? -8.102 8.687 0.629 1.00 48.84 186 GLY A CA 1
ATOM 1456 C C . GLY A 1 186 ? -9.566 8.887 1.016 1.00 48.84 186 GLY A C 1
ATOM 1457 O O . GLY A 1 186 ? -9.997 9.987 1.366 1.00 48.84 186 GLY A O 1
ATOM 1458 N N . GLN A 1 187 ? -10.364 7.819 0.932 1.00 42.56 187 GLN A N 1
ATOM 1459 C CA . GLN A 1 187 ? -11.795 7.853 1.261 1.00 42.56 187 GLN A CA 1
ATOM 1460 C C . GLN A 1 187 ? -12.139 6.857 2.374 1.00 42.56 187 GLN A C 1
ATOM 1462 O O . GLN A 1 187 ? -11.762 5.685 2.337 1.00 42.56 187 GLN A O 1
ATOM 1467 N N . GLY A 1 188 ? -12.878 7.341 3.377 1.00 38.06 188 GLY A N 1
ATOM 1468 C CA . GLY A 1 188 ? -13.331 6.558 4.526 1.00 38.06 188 GLY A CA 1
ATOM 1469 C C . GLY A 1 188 ? -14.765 6.049 4.378 1.00 38.06 188 GLY A C 1
ATOM 1470 O O . GLY A 1 188 ? -15.683 6.808 4.070 1.00 38.06 188 GLY A O 1
ATOM 1471 N N . ALA A 1 189 ? -14.969 4.771 4.676 1.00 43.91 189 ALA A N 1
ATOM 1472 C CA . ALA A 1 189 ? -16.257 4.110 4.815 1.00 43.91 189 ALA A CA 1
ATOM 1473 C C . ALA A 1 189 ? -16.620 3.984 6.303 1.00 43.91 189 ALA A C 1
ATOM 1475 O O . ALA A 1 189 ? -15.923 3.314 7.065 1.00 43.91 189 ALA A O 1
ATOM 1476 N N . THR A 1 190 ? -17.720 4.612 6.732 1.00 40.28 190 THR A N 1
ATOM 1477 C CA . THR A 1 190 ? -18.143 4.615 8.146 1.00 40.28 190 THR A CA 1
ATOM 1478 C C . THR A 1 190 ? -19.479 3.903 8.338 1.00 40.28 190 THR A C 1
ATOM 1480 O O . THR A 1 190 ? -20.391 4.054 7.523 1.00 40.28 190 THR A O 1
ATOM 1483 N N . ASN A 1 191 ? -19.626 3.173 9.446 1.00 40.56 191 ASN A N 1
ATOM 1484 C CA . ASN A 1 191 ? -20.939 2.787 9.956 1.00 40.56 191 ASN A CA 1
ATOM 1485 C C . ASN A 1 191 ? -21.477 3.943 10.808 1.00 40.56 191 ASN A C 1
ATOM 1487 O O . ASN A 1 191 ? -20.974 4.169 11.906 1.00 40.56 191 ASN A O 1
ATOM 1491 N N . ARG A 1 192 ? -22.494 4.678 10.340 1.00 33.16 192 ARG A N 1
ATOM 1492 C CA . ARG A 1 192 ? -23.164 5.688 11.180 1.00 33.16 192 ARG A CA 1
ATOM 1493 C C . ARG A 1 192 ? -24.272 5.016 12.005 1.00 33.16 192 ARG A C 1
ATOM 1495 O O . ARG A 1 192 ? -25.204 4.472 11.405 1.00 33.16 192 ARG A O 1
ATOM 1502 N N . PRO A 1 193 ? -24.233 5.057 13.350 1.00 29.75 193 PRO A N 1
ATOM 1503 C CA . PRO A 1 193 ? -25.433 4.859 14.147 1.00 29.75 193 PRO A CA 1
ATOM 1504 C C . PRO A 1 193 ? -26.343 6.061 13.886 1.00 29.75 193 PRO A C 1
ATOM 1506 O O . PRO A 1 193 ? -25.934 7.205 14.080 1.00 29.75 193 PRO A O 1
ATOM 1509 N N . VAL A 1 194 ? -27.560 5.817 13.408 1.00 27.22 194 VAL A N 1
ATOM 1510 C CA . VAL A 1 194 ? -28.598 6.848 13.409 1.00 27.22 194 VAL A CA 1
ATOM 1511 C C . VAL A 1 194 ? -29.184 6.834 14.814 1.00 27.22 194 VAL A C 1
ATOM 1513 O O . VAL A 1 194 ? -29.912 5.908 15.164 1.00 27.22 194 VAL A O 1
ATOM 1516 N N . THR A 1 195 ? -28.804 7.804 15.642 1.00 25.64 195 THR A N 1
ATOM 1517 C CA . THR A 1 195 ? -29.530 8.100 16.880 1.00 25.64 195 THR A CA 1
ATOM 1518 C C . THR A 1 195 ? -30.899 8.644 16.488 1.00 25.64 195 THR A C 1
ATOM 1520 O O . THR A 1 195 ? -30.970 9.646 15.773 1.00 25.64 195 THR A O 1
ATOM 1523 N N . ALA A 1 196 ? -31.954 7.932 16.885 1.00 27.45 196 ALA A N 1
ATOM 1524 C CA . ALA A 1 196 ? -33.307 8.473 16.929 1.00 27.45 196 ALA A CA 1
ATOM 1525 C C . ALA A 1 196 ? -33.458 9.370 18.161 1.00 27.45 196 ALA A C 1
ATOM 1527 O O . ALA A 1 196 ? -32.816 9.040 19.186 1.00 27.45 196 ALA A O 1
#